Protein AF-A0A978UFL1-F1 (afdb_monomer_lite)

Sequence (210 aa):
MLTKTRYTTQAHHQFYRNCIISGTVDFIFGDATALIQNSLIVVRRPGDGQKNAVTAQGRSERRETTGIVIQNCRIVPEQKLVPERFKIQTSLGRPWKMYTRTVIMECTLGDFIQPAGWMEWNRNFALDTLCYREYANRGPGAATSRRVNWKGYKVITNRNEALQFTAGPFIQGNLGSTCATAFRYCVSFVSSCFLNLKWYYIPVLQLEQE

pLDDT: mean 80.5, std 26.76, range [22.98, 98.81]

Secondary structure (DSSP, 8-state):
------EEE-SSEEEEES-EEEESEEEEEESSEEEEES-EEEEPP-STT--EEEEEE---STT---EEEEES-EEEE-TTTGGGTTTS-EEEE--SSTT-EEEEES-EE-TTB-TT-S--SSTTTTTTT-EEEEES-BSTT---TTS---TTEEE---HHHHHTTSHHHHS-TTS--SS-----------S-------------------

Organism: NCBI:txid714518

InterPro domains:
  IPR000070 Pectinesterase, catalytic [PF01095] (9-174)
  IPR011050 Pectin lyase fold/virulence factor [SSF51126] (8-176)
  IPR012334 Pectin lyase fold [G3DSA:2.160.20.10] (3-185)
  IPR033131 Pectinesterase, Asp active site [PS00503] (21-30)

Structure (mmCIF, N/CA/C/O backbone):
data_AF-A0A978UFL1-F1
#
_entry.id   AF-A0A978UFL1-F1
#
loop_
_atom_site.group_PDB
_atom_site.id
_atom_site.type_symbol
_atom_site.label_atom_id
_atom_site.label_alt_id
_atom_site.label_comp_id
_atom_site.label_asym_id
_atom_site.label_entity_id
_atom_site.label_seq_id
_atom_site.pdbx_PDB_ins_code
_atom_site.Cartn_x
_atom_site.Cartn_y
_atom_site.Cartn_z
_atom_site.occupancy
_atom_site.B_iso_or_equiv
_atom_site.auth_seq_id
_atom_site.auth_comp_id
_atom_site.auth_asym_id
_atom_site.auth_atom_id
_atom_site.pdbx_PDB_model_num
ATOM 1 N N . MET A 1 1 ? 4.653 0.527 27.805 1.00 25.38 1 MET A N 1
ATOM 2 C CA . MET A 1 1 ? 5.597 1.271 26.944 1.00 25.38 1 MET A CA 1
ATOM 3 C C . MET A 1 1 ? 5.359 0.815 25.504 1.00 25.38 1 MET A C 1
ATOM 5 O O . MET A 1 1 ? 5.740 -0.293 25.162 1.00 25.38 1 MET A O 1
ATOM 9 N N . LEU A 1 2 ? 4.576 1.558 24.712 1.00 26.62 2 LEU A N 1
ATOM 10 C CA . LEU A 1 2 ? 4.198 1.159 23.345 1.00 26.62 2 LEU A CA 1
ATOM 11 C C . LEU A 1 2 ? 5.244 1.697 22.365 1.00 26.62 2 LEU A C 1
ATOM 13 O O . LEU A 1 2 ? 5.250 2.885 22.051 1.00 26.62 2 LEU A O 1
ATOM 17 N N . THR A 1 3 ? 6.139 0.834 21.896 1.00 24.06 3 THR A N 1
ATOM 18 C CA . THR A 1 3 ? 7.129 1.160 20.867 1.00 24.06 3 THR A CA 1
ATOM 19 C C . THR A 1 3 ? 6.419 1.513 19.557 1.00 24.06 3 THR A C 1
ATOM 21 O O . THR A 1 3 ? 5.696 0.713 18.963 1.00 24.06 3 THR A O 1
ATOM 24 N N . LYS A 1 4 ? 6.591 2.757 19.104 1.00 31.12 4 LYS A N 1
ATOM 25 C CA . LYS A 1 4 ? 6.171 3.231 17.781 1.00 31.12 4 LYS A CA 1
ATOM 26 C C . LYS A 1 4 ? 7.223 2.768 16.769 1.00 31.12 4 LYS A C 1
ATOM 28 O O . LYS A 1 4 ? 8.171 3.498 16.509 1.00 31.12 4 LYS A O 1
ATOM 33 N N . THR A 1 5 ? 7.088 1.566 16.215 1.00 38.44 5 THR A N 1
ATOM 34 C CA . THR A 1 5 ? 8.012 1.094 15.171 1.00 38.44 5 THR A CA 1
ATOM 35 C C . THR A 1 5 ? 7.663 1.775 13.845 1.00 38.44 5 THR A C 1
ATOM 37 O O . THR A 1 5 ? 6.707 1.394 13.174 1.00 38.44 5 THR A O 1
ATOM 40 N N . ARG A 1 6 ? 8.392 2.842 13.496 1.00 39.19 6 ARG A N 1
ATOM 41 C CA . ARG A 1 6 ? 8.365 3.439 12.152 1.00 39.19 6 ARG A CA 1
ATOM 42 C C . ARG A 1 6 ? 9.355 2.664 11.283 1.00 39.19 6 ARG A C 1
ATOM 44 O O . ARG A 1 6 ? 10.512 2.548 11.674 1.00 39.19 6 ARG A O 1
ATOM 51 N N . TYR A 1 7 ? 8.923 2.151 10.133 1.00 51.47 7 TYR A N 1
ATOM 52 C CA . TYR A 1 7 ? 9.826 1.526 9.168 1.00 51.47 7 TYR A CA 1
ATOM 53 C C . TYR A 1 7 ? 10.169 2.540 8.077 1.00 51.47 7 TYR A C 1
ATOM 55 O O . TYR A 1 7 ? 9.315 2.920 7.275 1.00 51.47 7 TYR A O 1
ATOM 63 N N . THR A 1 8 ? 11.420 3.004 8.088 1.00 50.03 8 THR A N 1
ATOM 64 C CA . THR A 1 8 ? 11.961 3.958 7.118 1.00 50.03 8 THR A CA 1
ATOM 65 C C . THR A 1 8 ? 12.645 3.220 5.976 1.00 50.03 8 THR A C 1
ATOM 67 O O . THR A 1 8 ? 13.715 2.637 6.126 1.00 50.03 8 THR A O 1
ATOM 70 N N . THR A 1 9 ? 12.051 3.293 4.792 1.00 56.81 9 THR A N 1
ATOM 71 C CA . THR A 1 9 ? 12.681 2.839 3.549 1.00 56.81 9 THR A CA 1
ATOM 72 C C . THR A 1 9 ? 13.417 4.030 2.919 1.00 56.81 9 THR A C 1
ATOM 74 O O . THR A 1 9 ? 12.943 4.649 1.976 1.00 56.81 9 THR A O 1
ATOM 77 N N . GLN A 1 10 ? 14.538 4.462 3.507 1.00 50.75 10 GLN A N 1
ATOM 78 C CA . GLN A 1 10 ? 15.169 5.742 3.131 1.00 50.75 10 GLN A CA 1
ATOM 79 C C . GLN A 1 10 ? 15.890 5.732 1.770 1.00 50.75 10 GLN A C 1
ATOM 81 O O . GLN A 1 10 ? 15.805 6.730 1.065 1.00 50.75 10 GLN A O 1
ATOM 86 N N . ALA A 1 11 ? 16.572 4.643 1.393 1.00 56.31 11 ALA A N 1
ATOM 87 C CA . ALA A 1 11 ? 17.249 4.485 0.098 1.00 56.31 11 ALA A CA 1
ATOM 88 C C . ALA A 1 11 ? 17.683 3.019 -0.135 1.00 56.31 11 ALA A C 1
ATOM 90 O O . ALA A 1 11 ? 17.670 2.210 0.799 1.00 56.31 11 ALA A O 1
ATOM 91 N N . HIS A 1 12 ? 18.126 2.708 -1.360 1.00 72.69 12 HIS A N 1
ATOM 92 C CA . HIS A 1 12 ? 18.680 1.413 -1.801 1.00 72.69 12 HIS A CA 1
ATOM 93 C C . HIS A 1 12 ? 17.673 0.251 -1.872 1.00 72.69 12 HIS A C 1
ATOM 95 O O . HIS A 1 12 ? 16.470 0.426 -1.695 1.00 72.69 12 HIS A O 1
ATOM 101 N N . HIS A 1 13 ? 18.153 -0.941 -2.230 1.00 83.19 13 HIS A N 1
ATOM 102 C CA . HIS A 1 13 ? 17.328 -2.143 -2.307 1.00 83.19 13 HIS A CA 1
ATOM 103 C C . HIS A 1 13 ? 17.187 -2.765 -0.920 1.00 83.19 13 HIS A C 1
ATOM 105 O O . HIS A 1 13 ? 18.179 -2.990 -0.230 1.00 83.19 13 HIS A O 1
ATOM 111 N N . GLN A 1 14 ? 15.956 -3.046 -0.511 1.00 85.75 14 GLN A N 1
ATOM 112 C CA . GLN A 1 14 ? 15.644 -3.566 0.815 1.00 85.75 14 GLN A CA 1
ATOM 113 C C . GLN A 1 14 ? 14.717 -4.771 0.685 1.00 85.75 14 GLN A C 1
ATOM 115 O O . GLN A 1 14 ? 13.735 -4.738 -0.058 1.00 85.75 14 GLN A O 1
ATOM 120 N N . PHE A 1 15 ? 15.018 -5.838 1.422 1.00 89.00 15 PHE A N 1
ATOM 121 C CA . PHE A 1 15 ? 14.208 -7.049 1.431 1.00 89.00 15 PHE A CA 1
ATOM 122 C C . PHE A 1 15 ? 13.871 -7.459 2.861 1.00 89.00 15 PHE A C 1
ATOM 124 O O . PHE A 1 15 ? 14.761 -7.722 3.666 1.00 89.00 15 PHE A O 1
ATOM 131 N N . TYR A 1 16 ? 12.578 -7.530 3.164 1.00 88.69 16 TYR A N 1
ATOM 132 C CA . TYR A 1 16 ? 12.053 -7.913 4.470 1.00 88.69 16 TYR A CA 1
ATOM 133 C C . TYR A 1 16 ? 11.272 -9.212 4.328 1.00 88.69 16 TYR A C 1
ATOM 135 O O . TYR A 1 16 ? 10.325 -9.272 3.543 1.00 88.69 16 TYR A O 1
ATOM 143 N N . ARG A 1 17 ? 11.631 -10.253 5.086 1.00 90.94 17 ARG A N 1
ATOM 144 C CA . ARG A 1 17 ? 10.951 -11.548 5.002 1.00 90.94 17 ARG A CA 1
ATOM 145 C C . ARG A 1 17 ? 10.669 -12.136 6.376 1.00 90.94 17 ARG A C 1
ATOM 147 O O . ARG A 1 17 ? 11.552 -12.171 7.223 1.00 90.94 17 ARG A O 1
ATOM 154 N N . ASN A 1 18 ? 9.461 -12.675 6.556 1.00 91.62 18 ASN A N 1
ATOM 155 C CA . ASN A 1 18 ? 9.006 -13.262 7.823 1.00 91.62 18 ASN A CA 1
ATOM 156 C C . ASN A 1 18 ? 9.074 -12.269 9.002 1.00 91.62 18 ASN A C 1
ATOM 158 O O . ASN A 1 18 ? 9.387 -12.651 10.129 1.00 91.62 18 ASN A O 1
ATOM 162 N N . CYS A 1 19 ? 8.791 -10.994 8.734 1.00 90.25 19 CYS A N 1
ATOM 163 C CA . CYS A 1 19 ? 8.798 -9.928 9.729 1.00 90.25 19 CYS A CA 1
ATOM 164 C C . CYS A 1 19 ? 7.393 -9.680 10.297 1.00 90.25 19 CYS A C 1
ATOM 166 O O . CYS A 1 19 ? 6.380 -10.019 9.677 1.00 90.25 19 CYS A O 1
ATOM 168 N N . ILE A 1 20 ? 7.333 -9.011 11.451 1.00 94.62 20 ILE A N 1
ATOM 169 C CA . ILE A 1 20 ? 6.109 -8.391 11.969 1.00 94.62 20 ILE A CA 1
ATOM 170 C C . ILE A 1 20 ? 6.292 -6.874 11.934 1.00 94.62 20 ILE A C 1
ATOM 172 O O . ILE A 1 20 ? 7.179 -6.322 12.582 1.00 94.62 20 ILE A O 1
ATOM 176 N N . ILE A 1 21 ? 5.446 -6.195 11.169 1.00 92.12 21 ILE A N 1
ATOM 177 C CA . ILE A 1 21 ? 5.495 -4.750 10.950 1.00 92.12 21 ILE A CA 1
ATOM 178 C C . ILE A 1 21 ? 4.207 -4.162 11.511 1.00 92.12 21 ILE A C 1
ATOM 180 O O . ILE A 1 21 ? 3.128 -4.537 11.067 1.00 92.12 21 ILE A O 1
ATOM 184 N N . SER A 1 22 ? 4.296 -3.247 12.477 1.00 93.62 22 SER A N 1
ATOM 185 C CA . SER A 1 22 ? 3.110 -2.683 13.127 1.00 93.62 22 SER A CA 1
ATOM 186 C C . SER A 1 22 ? 3.128 -1.164 13.198 1.00 93.62 22 SER A C 1
ATOM 188 O O . SER A 1 22 ? 4.112 -0.584 13.655 1.00 93.62 22 SER A O 1
ATOM 190 N N . GLY A 1 23 ? 2.012 -0.515 12.874 1.00 92.50 23 GLY A N 1
ATOM 191 C CA . GLY A 1 23 ? 1.905 0.942 12.926 1.00 92.50 23 GLY A CA 1
ATOM 192 C C . GLY A 1 23 ? 0.500 1.458 12.642 1.00 92.50 23 GLY A C 1
ATOM 193 O O . GLY A 1 23 ? -0.449 0.683 12.632 1.00 92.50 23 GLY A O 1
ATOM 194 N N . THR A 1 24 ? 0.363 2.774 12.492 1.00 92.69 24 THR A N 1
ATOM 195 C CA . THR A 1 24 ? -0.932 3.459 12.338 1.00 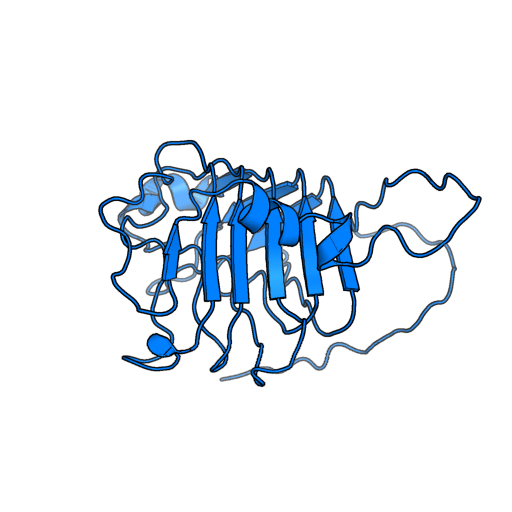92.69 24 THR A CA 1
ATOM 196 C C . THR A 1 24 ? -0.973 4.258 11.035 1.00 92.69 24 THR A C 1
ATOM 198 O O . THR A 1 24 ? -1.471 3.783 10.015 1.00 92.69 24 THR A O 1
ATOM 201 N N . VAL A 1 25 ? -0.378 5.450 11.056 1.00 92.88 25 VAL A N 1
ATOM 202 C CA . VAL A 1 25 ? -0.295 6.387 9.934 1.00 92.88 25 VAL A CA 1
ATOM 203 C C . VAL A 1 25 ? 1.074 6.253 9.280 1.00 92.88 25 VAL A C 1
ATOM 205 O O . VAL A 1 25 ? 2.084 6.372 9.974 1.00 92.88 25 VAL A O 1
ATOM 208 N N . ASP A 1 26 ? 1.096 6.006 7.969 1.00 92.44 26 ASP A N 1
ATOM 209 C CA . ASP A 1 26 ? 2.287 6.010 7.108 1.00 92.44 26 ASP A CA 1
ATOM 210 C C . ASP A 1 26 ? 3.466 5.210 7.671 1.00 92.44 26 ASP A C 1
ATOM 212 O O . ASP A 1 26 ? 4.614 5.645 7.648 1.00 92.44 26 ASP A O 1
ATOM 216 N N . PHE A 1 27 ? 3.199 4.041 8.246 1.00 90.56 27 PHE A N 1
ATOM 217 C CA . PHE A 1 27 ? 4.227 3.333 9.009 1.00 90.56 27 PHE A CA 1
ATOM 218 C C . PHE A 1 27 ? 5.204 2.530 8.139 1.00 90.56 27 PHE A C 1
ATOM 220 O O . PHE A 1 27 ? 6.259 2.139 8.641 1.00 90.56 27 PHE A O 1
ATOM 227 N N . ILE A 1 28 ? 4.877 2.320 6.859 1.00 93.19 28 ILE A N 1
ATOM 228 C CA . ILE A 1 28 ? 5.780 1.829 5.812 1.00 93.19 28 ILE A CA 1
ATOM 229 C C . ILE A 1 28 ? 5.946 2.956 4.784 1.00 93.19 28 ILE A C 1
ATOM 231 O O . ILE A 1 28 ? 5.116 3.134 3.891 1.00 93.19 28 ILE A O 1
ATOM 235 N N . PHE A 1 29 ? 6.993 3.763 4.920 1.00 92.56 29 PHE A N 1
ATOM 236 C CA . PHE A 1 29 ? 7.168 4.965 4.102 1.00 92.56 29 PHE A CA 1
ATOM 237 C C . PHE A 1 29 ? 8.61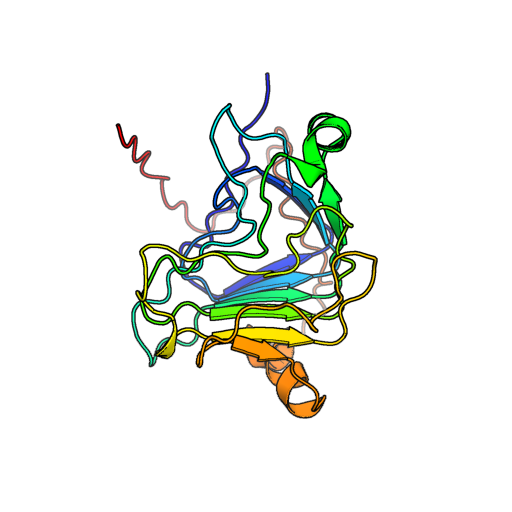5 5.146 3.653 1.00 92.56 29 PHE A C 1
ATOM 239 O O . PHE A 1 29 ? 9.533 4.525 4.197 1.00 92.56 29 PHE A O 1
ATOM 246 N N . GLY A 1 30 ? 8.814 5.998 2.650 1.00 88.25 30 GLY A N 1
ATOM 247 C CA . GLY A 1 30 ? 10.132 6.294 2.092 1.00 88.25 30 GLY A CA 1
ATOM 248 C C . GLY A 1 30 ? 10.222 6.065 0.588 1.00 88.25 30 GLY A C 1
ATOM 249 O O . GLY A 1 30 ? 9.212 5.844 -0.084 1.00 88.25 30 GLY A O 1
ATOM 250 N N . ASP A 1 31 ? 11.439 6.156 0.067 1.00 91.12 31 ASP A N 1
ATOM 251 C CA . ASP A 1 31 ? 11.752 6.091 -1.359 1.00 91.12 31 ASP A CA 1
ATOM 252 C C . ASP A 1 31 ? 12.808 5.022 -1.691 1.00 91.12 31 ASP A C 1
ATOM 254 O O . ASP A 1 31 ? 13.566 5.131 -2.645 1.00 91.12 31 ASP A O 1
ATOM 258 N N . ALA A 1 32 ? 12.883 3.949 -0.902 1.00 88.44 32 ALA A N 1
ATOM 259 C CA . ALA A 1 32 ? 13.706 2.797 -1.264 1.00 88.44 32 ALA A CA 1
ATOM 260 C C . ALA A 1 32 ? 13.023 1.923 -2.331 1.00 88.44 32 ALA A C 1
ATOM 262 O O . ALA A 1 32 ? 11.821 2.033 -2.597 1.00 88.44 32 ALA A O 1
ATOM 263 N N . THR A 1 33 ? 13.784 0.981 -2.887 1.00 91.38 33 THR A N 1
ATOM 264 C CA . THR A 1 33 ? 13.234 -0.183 -3.594 1.00 91.38 33 THR A CA 1
ATOM 265 C C . THR A 1 33 ? 13.038 -1.296 -2.567 1.00 91.38 33 THR A C 1
ATOM 267 O O . THR A 1 33 ? 13.953 -2.074 -2.300 1.00 91.38 33 THR A O 1
ATOM 270 N N . ALA A 1 34 ? 11.867 -1.343 -1.935 1.00 92.50 34 ALA A N 1
ATOM 271 C CA . ALA A 1 34 ? 11.593 -2.237 -0.814 1.00 92.50 34 ALA A CA 1
ATOM 272 C C . ALA A 1 34 ? 10.615 -3.354 -1.196 1.00 92.50 34 ALA A C 1
ATOM 274 O O . ALA A 1 34 ? 9.521 -3.087 -1.692 1.00 92.50 34 ALA A O 1
ATOM 275 N N . LEU A 1 35 ? 10.980 -4.604 -0.905 1.00 94.50 35 LEU A N 1
ATOM 276 C CA . LEU A 1 35 ? 10.101 -5.768 -1.017 1.00 94.50 35 LEU A CA 1
ATOM 277 C C . LEU A 1 35 ? 9.878 -6.392 0.365 1.00 94.50 35 LEU A C 1
ATOM 279 O O . LEU A 1 35 ? 10.821 -6.823 1.026 1.00 94.50 35 LEU A O 1
ATOM 283 N N . ILE A 1 36 ? 8.619 -6.470 0.784 1.00 96.00 36 ILE A N 1
ATOM 284 C CA . ILE A 1 36 ? 8.182 -7.113 2.023 1.00 96.00 36 ILE A CA 1
ATOM 285 C C . ILE A 1 36 ? 7.455 -8.398 1.639 1.00 96.00 36 ILE A C 1
ATOM 287 O O . ILE A 1 36 ? 6.438 -8.350 0.951 1.00 96.00 36 ILE A O 1
ATOM 291 N N . GLN A 1 37 ? 7.969 -9.545 2.074 1.00 95.38 37 GLN A N 1
ATOM 292 C CA . GLN A 1 37 ? 7.468 -10.858 1.680 1.00 95.38 37 GLN A CA 1
ATOM 293 C C . GLN A 1 37 ? 7.141 -11.737 2.892 1.00 95.38 37 GLN A C 1
ATOM 295 O O . GLN A 1 37 ? 7.842 -11.697 3.903 1.00 95.38 37 GLN A O 1
ATOM 300 N N . ASN A 1 38 ? 6.091 -12.561 2.807 1.00 95.25 38 ASN A N 1
ATOM 301 C CA . ASN A 1 38 ? 5.729 -13.547 3.842 1.00 95.25 38 ASN A CA 1
ATOM 302 C C . ASN A 1 38 ? 5.662 -12.958 5.265 1.00 95.25 38 ASN A C 1
ATOM 304 O O . ASN A 1 38 ? 6.057 -13.598 6.235 1.00 95.25 38 ASN A O 1
ATOM 308 N N . SER A 1 39 ? 5.217 -11.712 5.395 1.00 94.12 39 SER A N 1
ATOM 309 C CA . SER A 1 39 ? 5.268 -10.966 6.653 1.00 94.12 39 SER A CA 1
ATOM 310 C C . SER A 1 39 ? 3.865 -10.663 7.182 1.00 94.12 39 SER A C 1
ATOM 312 O O . SER A 1 39 ? 2.872 -10.685 6.445 1.00 94.12 39 SER A O 1
ATOM 314 N N . LEU A 1 40 ? 3.779 -10.387 8.481 1.00 96.88 40 LEU A N 1
ATOM 315 C CA . LEU A 1 40 ? 2.558 -9.938 9.139 1.00 96.88 40 LEU A CA 1
ATOM 316 C C . LEU A 1 40 ? 2.592 -8.415 9.286 1.00 96.88 40 LEU A C 1
ATOM 318 O O . LEU A 1 40 ? 3.491 -7.865 9.917 1.00 96.88 40 LEU A O 1
ATOM 322 N N . ILE A 1 41 ? 1.594 -7.741 8.729 1.00 97.56 41 ILE A N 1
ATOM 323 C CA . ILE A 1 41 ? 1.414 -6.295 8.824 1.00 97.56 41 ILE A CA 1
ATOM 324 C C . ILE A 1 41 ? 0.229 -6.030 9.753 1.00 97.56 41 ILE A C 1
ATOM 326 O O . ILE A 1 41 ? -0.908 -6.378 9.437 1.00 97.56 41 ILE A O 1
ATOM 330 N N . VAL A 1 42 ? 0.500 -5.430 10.909 1.00 97.44 42 VAL A N 1
ATOM 331 C CA . VAL A 1 42 ? -0.476 -5.177 11.972 1.00 97.44 42 VAL A CA 1
ATOM 332 C C . VAL A 1 42 ? -0.821 -3.691 12.016 1.00 97.44 42 VAL A C 1
ATOM 334 O O . VAL A 1 42 ? -0.008 -2.855 12.411 1.00 97.44 42 VAL A O 1
ATOM 337 N N . VAL A 1 43 ? -2.049 -3.351 11.643 1.00 97.38 43 VAL A N 1
ATOM 338 C CA . VAL A 1 43 ? -2.548 -1.976 11.711 1.00 97.38 43 VAL A CA 1
ATOM 339 C C . VAL A 1 43 ? -3.116 -1.711 13.101 1.00 97.38 43 VAL A C 1
ATOM 341 O O . VAL A 1 43 ? -4.080 -2.343 13.527 1.00 97.38 43 VAL A O 1
ATOM 344 N N . ARG A 1 44 ? -2.506 -0.775 13.820 1.00 96.38 44 ARG A N 1
ATOM 345 C CA . ARG A 1 44 ? -2.867 -0.411 15.192 1.00 96.38 44 ARG A CA 1
ATOM 346 C C . ARG A 1 44 ? -3.979 0.637 15.221 1.00 96.38 44 ARG A C 1
ATOM 348 O O . ARG A 1 44 ? -4.274 1.288 14.215 1.00 96.38 44 ARG A O 1
ATOM 355 N N . ARG A 1 45 ? -4.594 0.816 16.393 1.00 94.56 45 ARG A N 1
ATOM 356 C CA . ARG A 1 45 ? -5.536 1.923 16.625 1.00 94.56 45 ARG A CA 1
ATOM 357 C C . ARG A 1 45 ? -4.761 3.256 16.584 1.00 94.56 45 ARG A C 1
ATOM 359 O O . ARG A 1 45 ? -3.808 3.395 17.356 1.00 94.56 45 ARG A O 1
ATOM 366 N N . PRO A 1 46 ? -5.109 4.207 15.699 1.00 93.31 46 PRO A N 1
ATOM 367 C CA . PRO A 1 46 ? -4.481 5.522 15.668 1.00 93.31 46 PRO A CA 1
ATOM 368 C C . PRO A 1 46 ? -4.981 6.403 16.824 1.00 93.31 46 PRO A C 1
ATOM 370 O O . PRO A 1 46 ? -5.791 5.968 17.648 1.00 93.31 46 PRO A O 1
ATOM 373 N N . GLY A 1 47 ? -4.469 7.634 16.908 1.00 91.31 47 GLY A N 1
ATOM 374 C CA . GLY A 1 47 ? -5.044 8.647 17.792 1.00 91.31 47 GLY A CA 1
ATOM 375 C C . GLY A 1 47 ? -6.456 9.036 17.347 1.00 91.31 47 GLY A C 1
ATOM 376 O O . GLY A 1 47 ? -6.861 8.764 16.213 1.00 91.31 47 GLY A O 1
ATOM 377 N N . ASP A 1 48 ? -7.213 9.673 18.233 1.00 91.31 48 ASP A N 1
ATOM 378 C CA . ASP A 1 48 ? -8.585 10.072 17.922 1.00 91.31 48 ASP A CA 1
ATOM 379 C C . ASP A 1 48 ? -8.611 11.086 16.759 1.00 91.31 48 ASP A C 1
ATOM 381 O O . ASP A 1 48 ? -7.724 11.928 16.619 1.00 91.31 48 ASP A O 1
ATOM 385 N N . GLY A 1 49 ? -9.593 10.952 15.863 1.00 89.81 49 GLY A N 1
ATOM 386 C CA . GLY A 1 49 ? -9.716 11.774 14.649 1.00 89.81 49 GLY A CA 1
ATOM 387 C C . GLY A 1 49 ? -8.745 11.426 13.508 1.00 89.81 49 GLY A C 1
ATOM 388 O O . GLY A 1 49 ? -8.876 11.967 12.410 1.00 89.81 49 GLY A O 1
ATOM 389 N N . GLN A 1 50 ? -7.797 10.509 13.718 1.00 92.69 50 GLN A N 1
ATOM 390 C CA . GLN A 1 50 ? -6.836 10.101 12.692 1.00 92.69 50 GLN A CA 1
ATOM 391 C C . GLN A 1 50 ? -7.345 8.940 11.825 1.00 92.69 50 GLN A C 1
ATOM 393 O O . GLN A 1 50 ? -8.247 8.183 12.187 1.00 92.69 50 GLN A O 1
ATOM 398 N N . LYS A 1 51 ? -6.711 8.778 10.661 1.00 94.00 51 LYS A N 1
ATOM 399 C CA . LYS A 1 51 ? -6.948 7.684 9.710 1.00 94.00 51 LYS A CA 1
ATOM 400 C C . LYS A 1 51 ? -5.669 6.879 9.534 1.00 94.00 51 LYS A C 1
ATOM 402 O O . LYS A 1 51 ? -4.581 7.443 9.602 1.00 94.00 51 LYS A O 1
ATOM 407 N N . ASN A 1 52 ? -5.795 5.587 9.261 1.00 95.69 52 ASN A N 1
ATOM 408 C CA . ASN A 1 52 ? -4.649 4.725 8.999 1.00 95.69 52 ASN A CA 1
ATOM 409 C C . ASN A 1 52 ? -4.330 4.663 7.503 1.00 95.69 52 ASN A C 1
ATOM 411 O O . ASN A 1 52 ? -5.223 4.546 6.658 1.00 95.69 52 ASN A O 1
ATOM 415 N N . ALA A 1 53 ? -3.039 4.632 7.201 1.00 96.06 53 ALA A N 1
ATOM 416 C CA . ALA A 1 53 ? -2.512 4.343 5.877 1.00 96.06 53 ALA A CA 1
ATOM 417 C C . ALA A 1 53 ? -1.322 3.400 6.047 1.00 96.06 53 ALA A C 1
ATOM 419 O O . ALA A 1 53 ? -0.395 3.707 6.799 1.00 96.06 53 ALA A O 1
ATOM 420 N N . VAL A 1 54 ? -1.363 2.239 5.388 1.00 97.12 54 VAL A N 1
ATOM 421 C CA . VAL A 1 54 ? -0.286 1.247 5.521 1.00 97.12 54 VAL A CA 1
ATOM 422 C C . VAL A 1 54 ? 1.001 1.770 4.892 1.00 97.12 54 VAL A C 1
ATOM 424 O O . VAL A 1 54 ? 2.049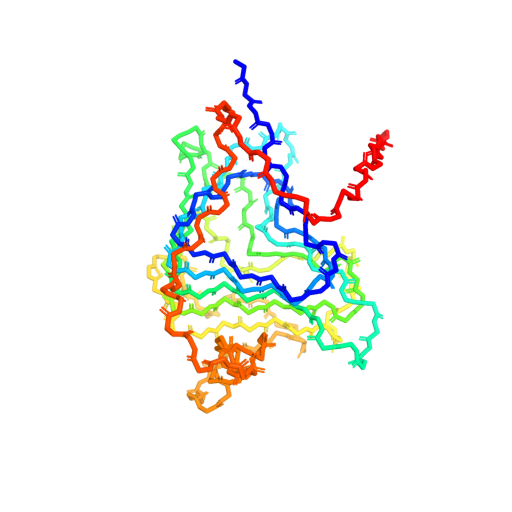 1.729 5.537 1.00 97.12 54 VAL A O 1
ATOM 427 N N . THR A 1 55 ? 0.919 2.308 3.671 1.00 97.38 55 THR A N 1
ATOM 428 C CA . THR A 1 55 ? 2.088 2.811 2.945 1.00 97.38 55 THR A CA 1
ATOM 429 C C . THR A 1 55 ? 2.015 4.294 2.592 1.00 97.38 55 THR A C 1
ATOM 431 O O . THR A 1 55 ? 0.968 4.777 2.160 1.00 97.38 55 THR A O 1
ATOM 434 N N . ALA A 1 56 ? 3.157 4.977 2.626 1.00 95.38 56 ALA A N 1
ATOM 435 C CA . ALA A 1 56 ? 3.333 6.311 2.050 1.00 95.38 56 ALA A CA 1
ATOM 436 C C . 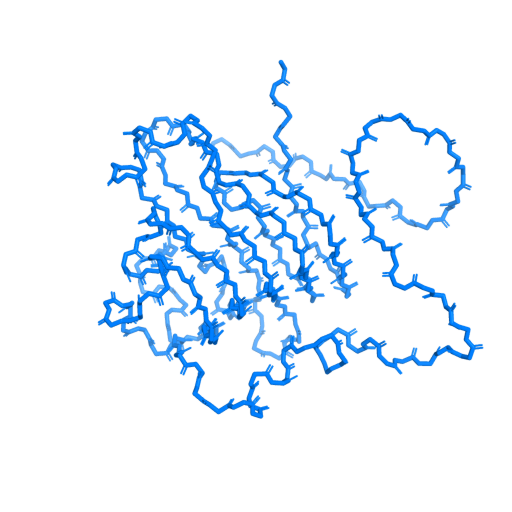ALA A 1 56 ? 4.645 6.376 1.256 1.00 95.38 56 ALA A C 1
ATOM 438 O O . ALA A 1 56 ? 5.700 6.747 1.772 1.00 95.38 56 ALA A O 1
ATOM 439 N N . GLN A 1 57 ? 4.598 5.947 -0.007 1.00 95.00 57 GLN A N 1
ATOM 440 C CA . GLN A 1 57 ? 5.800 5.853 -0.835 1.00 95.00 57 GLN A CA 1
ATOM 441 C C . GLN A 1 57 ? 6.158 7.218 -1.451 1.00 95.00 57 GLN A C 1
ATOM 443 O O . GLN A 1 57 ? 5.283 7.949 -1.926 1.00 95.00 57 GLN A O 1
ATOM 448 N N . GLY A 1 58 ? 7.447 7.553 -1.408 1.00 92.75 58 GLY A N 1
ATOM 449 C CA . GLY A 1 58 ? 8.007 8.879 -1.656 1.00 92.75 58 GLY A CA 1
ATOM 450 C C . GLY A 1 58 ? 8.718 9.076 -2.996 1.00 92.75 58 GLY A C 1
ATOM 451 O O . GLY A 1 58 ? 9.538 9.984 -3.087 1.00 92.75 58 GLY A O 1
ATOM 452 N N . ARG A 1 59 ? 8.411 8.286 -4.032 1.00 93.38 59 ARG A N 1
ATOM 453 C CA . ARG A 1 59 ? 9.037 8.440 -5.354 1.00 93.38 59 ARG A CA 1
ATOM 454 C C . ARG A 1 59 ? 8.684 9.787 -5.966 1.00 93.38 59 ARG A C 1
ATOM 456 O O . ARG A 1 59 ? 7.506 10.068 -6.232 1.00 93.38 59 ARG A O 1
ATOM 463 N N . SER A 1 60 ? 9.702 10.613 -6.173 1.00 91.50 60 SER A N 1
ATOM 464 C CA . SER A 1 60 ? 9.539 12.004 -6.605 1.00 91.50 60 SER A CA 1
ATOM 465 C C . SER A 1 60 ? 9.798 12.184 -8.093 1.00 91.50 60 SER A C 1
ATOM 467 O O . SER A 1 60 ? 9.227 13.103 -8.674 1.00 91.50 60 SER A O 1
ATOM 469 N N . GLU A 1 61 ? 10.544 11.274 -8.724 1.00 91.94 61 GLU A N 1
ATOM 470 C CA . GLU A 1 61 ? 10.867 11.335 -10.148 1.00 91.94 61 GLU A CA 1
ATOM 471 C C . GLU A 1 61 ? 10.341 10.121 -10.918 1.00 91.94 61 GLU A C 1
ATOM 473 O O . GLU A 1 61 ? 10.402 8.969 -10.487 1.00 91.94 61 GLU A O 1
ATOM 478 N N . ARG A 1 62 ? 9.857 10.349 -12.144 1.00 91.06 62 ARG A N 1
ATOM 479 C CA . ARG A 1 62 ? 9.287 9.272 -12.978 1.00 91.06 62 ARG A CA 1
ATOM 480 C C . ARG A 1 62 ? 10.305 8.180 -13.319 1.00 91.06 62 ARG A C 1
ATOM 482 O O . ARG A 1 62 ? 9.919 7.022 -13.498 1.00 91.06 62 ARG A O 1
ATOM 489 N N . ARG A 1 63 ? 11.575 8.574 -13.466 1.00 89.88 63 ARG A N 1
ATOM 490 C CA . ARG A 1 63 ? 12.689 7.715 -13.900 1.00 89.88 63 ARG A CA 1
ATOM 491 C C . ARG A 1 63 ? 13.253 6.853 -12.767 1.00 89.88 63 ARG A C 1
ATOM 493 O O . ARG A 1 63 ? 13.963 5.896 -13.056 1.00 89.88 63 ARG A O 1
ATOM 500 N N . GLU A 1 64 ? 12.920 7.155 -11.513 1.00 88.88 64 GLU A N 1
ATOM 501 C CA . GLU A 1 64 ? 13.354 6.366 -10.361 1.00 88.88 64 GLU A CA 1
ATOM 502 C C . GLU A 1 64 ? 12.761 4.951 -10.407 1.00 88.88 64 GLU A C 1
ATOM 504 O O . GLU A 1 64 ? 11.567 4.734 -10.663 1.00 88.88 64 GLU A O 1
ATOM 509 N N . THR A 1 65 ? 13.611 3.967 -10.124 1.00 89.38 65 THR A N 1
ATOM 510 C CA . THR A 1 65 ? 13.248 2.548 -10.039 1.00 89.38 65 THR A CA 1
ATOM 511 C C . THR A 1 65 ? 12.818 2.133 -8.629 1.00 89.38 65 THR A C 1
ATOM 513 O O . THR A 1 65 ? 12.594 0.948 -8.387 1.00 89.38 65 THR A O 1
ATOM 516 N N . THR A 1 66 ? 12.581 3.093 -7.737 1.00 91.94 66 THR A N 1
ATOM 517 C CA . THR A 1 66 ? 12.163 2.904 -6.341 1.00 91.94 66 THR A CA 1
ATOM 518 C C . THR A 1 66 ? 10.672 2.592 -6.206 1.00 91.94 66 THR A C 1
ATOM 520 O O . THR A 1 66 ? 9.871 2.778 -7.131 1.00 91.94 66 THR A O 1
ATOM 523 N N . GLY A 1 67 ? 10.265 2.041 -5.069 1.00 95.06 67 GLY A N 1
ATOM 524 C CA . GLY A 1 67 ? 8.883 1.647 -4.828 1.00 95.06 67 GLY A CA 1
ATOM 525 C C . GLY A 1 67 ? 8.766 0.613 -3.721 1.00 95.06 67 GLY A C 1
ATOM 526 O O . GLY A 1 67 ? 9.746 -0.015 -3.328 1.00 95.06 67 GLY A O 1
ATOM 527 N N . ILE A 1 68 ? 7.541 0.412 -3.248 1.00 96.62 68 ILE A N 1
ATOM 528 C CA . ILE A 1 68 ? 7.243 -0.540 -2.176 1.00 96.62 68 ILE A CA 1
ATOM 529 C C . ILE A 1 68 ? 6.390 -1.672 -2.741 1.00 96.62 68 ILE A C 1
ATOM 531 O O . ILE A 1 68 ? 5.313 -1.435 -3.288 1.00 96.62 68 ILE A O 1
ATOM 535 N N . VAL A 1 69 ? 6.854 -2.907 -2.592 1.00 97.94 69 VAL A N 1
ATOM 536 C CA . VAL A 1 69 ? 6.102 -4.111 -2.945 1.00 97.94 69 VAL A CA 1
ATOM 537 C C . VAL A 1 69 ? 5.827 -4.905 -1.677 1.00 97.94 69 VAL A C 1
ATOM 539 O O . VAL A 1 69 ? 6.739 -5.232 -0.922 1.00 97.94 69 VAL A O 1
ATOM 542 N N . ILE A 1 70 ? 4.561 -5.238 -1.450 1.00 98.25 70 ILE A N 1
ATOM 543 C CA . ILE A 1 70 ? 4.116 -6.114 -0.369 1.00 98.25 70 ILE A CA 1
ATOM 544 C C . ILE A 1 70 ? 3.570 -7.380 -1.025 1.00 98.25 70 ILE A C 1
ATOM 546 O O . ILE A 1 70 ? 2.547 -7.341 -1.709 1.00 98.25 70 ILE A O 1
ATOM 550 N N . GLN A 1 71 ? 4.276 -8.494 -0.840 1.00 98.31 71 GLN A N 1
ATOM 551 C CA . GLN A 1 71 ? 3.976 -9.776 -1.467 1.00 98.31 71 GLN A CA 1
ATOM 552 C C . GLN A 1 71 ? 3.651 -10.850 -0.430 1.00 98.31 71 GLN A C 1
ATOM 554 O O . GLN A 1 71 ? 4.403 -11.055 0.521 1.00 98.31 71 GLN A O 1
ATOM 559 N N . ASN A 1 72 ? 2.573 -11.605 -0.651 1.00 98.25 72 ASN A N 1
ATOM 560 C CA . ASN A 1 72 ? 2.207 -12.768 0.166 1.00 98.25 72 ASN A CA 1
ATOM 561 C C . ASN A 1 72 ? 2.220 -12.471 1.681 1.00 98.25 72 ASN A C 1
ATOM 563 O O . ASN A 1 72 ? 2.683 -13.265 2.500 1.00 98.25 72 ASN A O 1
ATOM 567 N N . CYS A 1 73 ? 1.771 -11.273 2.050 1.00 98.50 73 CYS A N 1
ATOM 568 C CA . CYS A 1 73 ? 1.692 -10.815 3.431 1.00 98.50 73 CYS A CA 1
ATOM 569 C C . CYS A 1 73 ? 0.257 -10.904 3.952 1.00 98.50 73 CYS A C 1
ATOM 571 O O . CYS A 1 73 ? -0.708 -11.029 3.196 1.00 98.50 73 CYS A O 1
ATOM 573 N N . ARG A 1 74 ? 0.103 -10.801 5.271 1.00 98.62 74 ARG A N 1
ATOM 574 C CA . ARG A 1 74 ? -1.205 -10.691 5.927 1.00 98.62 74 ARG A CA 1
ATOM 575 C C . ARG A 1 74 ? -1.347 -9.300 6.521 1.00 98.62 74 ARG A C 1
ATOM 577 O O . ARG A 1 74 ? -0.532 -8.935 7.360 1.00 98.62 74 ARG A O 1
ATOM 584 N N . ILE A 1 75 ? -2.372 -8.552 6.118 1.00 98.38 75 ILE A N 1
ATOM 585 C CA . ILE A 1 75 ? -2.684 -7.231 6.675 1.00 98.38 75 ILE A CA 1
ATOM 586 C C . ILE A 1 75 ? -3.878 -7.375 7.618 1.00 98.38 75 ILE A C 1
ATOM 588 O O . ILE A 1 75 ? -4.993 -7.670 7.180 1.00 98.38 75 ILE A O 1
ATOM 592 N N . VAL A 1 76 ? -3.633 -7.209 8.916 1.00 98.06 76 VAL A N 1
ATOM 593 C CA . VAL A 1 76 ? -4.599 -7.484 9.991 1.00 98.06 76 VAL A CA 1
ATOM 594 C C . VAL A 1 76 ? -4.732 -6.288 10.936 1.00 98.06 76 VAL A C 1
ATOM 596 O O . VAL A 1 76 ? -3.769 -5.535 11.093 1.00 98.06 76 VAL A O 1
ATOM 599 N N . PRO A 1 77 ? -5.891 -6.094 11.585 1.00 97.56 77 PRO A N 1
ATOM 600 C CA . PRO A 1 77 ? -6.025 -5.083 12.621 1.00 97.56 77 PRO A CA 1
ATOM 601 C C . PRO A 1 77 ? -5.444 -5.600 13.947 1.00 97.56 77 PRO A C 1
ATOM 603 O O . PRO A 1 77 ? -5.527 -6.787 14.260 1.00 97.56 77 PRO A O 1
ATOM 606 N N . GLU A 1 78 ? -4.882 -4.707 14.756 1.00 96.50 78 GLU A N 1
ATOM 607 C CA . GLU A 1 78 ? -4.594 -4.975 16.166 1.00 96.50 78 GLU A CA 1
ATOM 608 C C . GLU A 1 78 ? -5.907 -5.150 16.942 1.00 96.50 78 GLU A C 1
ATOM 610 O O . GLU A 1 78 ? -6.921 -4.537 16.608 1.00 96.50 78 GLU A O 1
ATOM 615 N N . GLN A 1 79 ? -5.880 -5.913 18.037 1.00 96.06 79 GLN A N 1
ATOM 616 C CA . GLN A 1 79 ? -7.047 -6.151 18.891 1.00 96.06 79 GLN A CA 1
ATOM 617 C C . GLN A 1 79 ? -7.774 -4.862 19.311 1.00 96.06 79 GLN A C 1
ATOM 619 O O . GLN A 1 79 ? -9.000 -4.833 19.350 1.00 96.06 79 GLN A O 1
ATOM 624 N N . LYS A 1 80 ? -7.033 -3.779 19.578 1.00 94.94 80 LYS A N 1
ATOM 625 C CA . LYS A 1 80 ? -7.603 -2.474 19.954 1.00 94.94 80 LYS A CA 1
ATOM 626 C C . LYS A 1 80 ? -8.316 -1.760 18.806 1.00 94.94 80 LYS A C 1
ATOM 628 O O . LYS A 1 80 ? -9.178 -0.931 19.064 1.00 94.94 80 LYS A O 1
ATOM 633 N N . LEU A 1 81 ? -7.962 -2.056 17.555 1.00 94.94 81 LEU A N 1
ATOM 634 C CA . LEU A 1 81 ? -8.628 -1.497 16.379 1.00 94.94 81 LEU A CA 1
ATOM 635 C C . LEU A 1 81 ? -9.920 -2.259 16.059 1.00 94.94 81 LEU A C 1
ATOM 637 O O . LEU A 1 81 ? -10.851 -1.655 15.542 1.00 94.94 81 LEU A O 1
ATOM 641 N N . VAL A 1 82 ? -10.013 -3.555 16.388 1.00 96.12 82 VAL A N 1
ATOM 642 C CA . VAL A 1 82 ? -11.154 -4.421 16.024 1.00 96.12 82 VAL A CA 1
ATOM 643 C C . VAL A 1 82 ? -12.532 -3.813 16.351 1.00 96.12 82 VAL A C 1
ATOM 645 O O . VAL A 1 82 ? -13.380 -3.835 15.453 1.00 96.12 82 VAL A O 1
ATOM 648 N N . PRO A 1 83 ? -12.793 -3.240 17.546 1.00 96.56 83 PRO A N 1
ATOM 649 C CA . PRO A 1 83 ? -14.101 -2.659 17.878 1.00 96.56 83 PRO A CA 1
ATOM 650 C C . PRO A 1 83 ? -14.456 -1.415 17.050 1.00 96.56 83 PRO A C 1
ATOM 652 O O . PRO A 1 83 ? -15.628 -1.115 16.834 1.00 96.56 83 PRO A O 1
ATOM 655 N N . GLU A 1 84 ? -13.447 -0.694 16.565 1.00 95.25 84 GLU A N 1
ATOM 656 C CA . GLU A 1 84 ? -13.588 0.578 15.849 1.00 95.25 84 GLU A CA 1
ATOM 657 C C . GLU A 1 84 ? -13.235 0.454 14.360 1.00 95.25 84 GLU A C 1
ATOM 659 O O . GLU A 1 84 ? -13.240 1.445 13.634 1.00 95.25 84 GLU A O 1
ATOM 664 N N . ARG A 1 85 ? -12.963 -0.762 13.873 1.00 93.69 85 ARG A N 1
ATOM 665 C CA . ARG A 1 85 ? -12.348 -1.019 12.560 1.00 93.69 85 ARG A CA 1
ATOM 666 C C . ARG A 1 85 ? -13.168 -0.550 11.356 1.00 93.69 85 ARG A C 1
ATOM 668 O O . ARG A 1 85 ? -12.614 -0.342 10.286 1.00 93.69 85 ARG A O 1
ATOM 675 N N . PHE A 1 86 ? -14.476 -0.373 11.539 1.00 95.31 86 PHE A N 1
ATOM 676 C CA . PHE A 1 86 ? -15.375 0.192 10.527 1.00 95.31 86 PHE A CA 1
ATOM 677 C C . PHE A 1 86 ? -15.610 1.699 10.695 1.00 95.31 86 PHE A C 1
ATOM 679 O O . PHE A 1 86 ? -16.062 2.351 9.760 1.00 95.31 86 PHE A O 1
ATOM 686 N N . LYS A 1 87 ? -15.297 2.256 11.871 1.00 95.00 87 LYS A N 1
ATOM 687 C CA . LYS A 1 87 ? -15.386 3.695 12.165 1.00 95.00 87 LYS A CA 1
ATOM 688 C C . LYS A 1 87 ? -14.102 4.416 11.750 1.00 95.00 87 LYS A C 1
ATOM 690 O O . LYS A 1 87 ? -14.152 5.493 11.164 1.00 95.00 87 LYS A O 1
ATOM 695 N N . ILE A 1 88 ? -12.952 3.802 12.025 1.00 95.56 88 ILE A N 1
ATOM 696 C CA . ILE A 1 88 ? -11.632 4.330 11.687 1.00 95.56 88 ILE A CA 1
ATOM 697 C C . ILE A 1 88 ? -11.265 3.881 10.276 1.00 95.56 88 ILE A C 1
ATOM 699 O O . ILE A 1 88 ? -11.061 2.698 10.004 1.00 95.56 88 ILE A O 1
ATOM 703 N N . GLN A 1 89 ? -11.151 4.845 9.368 1.00 96.19 89 GLN A N 1
ATOM 704 C CA . GLN A 1 89 ? -10.774 4.570 7.986 1.00 96.19 89 GLN A CA 1
ATOM 705 C C . GLN A 1 89 ? -9.337 4.042 7.923 1.00 96.19 89 GLN A C 1
ATOM 707 O O . GLN A 1 89 ? -8.408 4.699 8.394 1.00 96.19 89 GLN A O 1
ATOM 712 N N . THR A 1 90 ? -9.160 2.872 7.308 1.00 97.81 90 THR A N 1
ATOM 713 C CA . THR A 1 90 ? -7.846 2.306 6.998 1.00 97.81 90 THR A CA 1
ATOM 714 C C . THR A 1 90 ? -7.705 2.080 5.500 1.00 97.81 90 THR A C 1
ATOM 716 O O . THR A 1 90 ? -8.543 1.416 4.890 1.00 97.81 90 THR A O 1
ATOM 719 N N . SER A 1 91 ? -6.620 2.598 4.927 1.00 97.75 91 SER A N 1
ATOM 720 C CA . SER A 1 91 ? -6.281 2.451 3.508 1.00 97.75 91 SER A CA 1
ATOM 721 C C . SER A 1 91 ? -4.940 1.739 3.321 1.00 97.75 91 SER A C 1
ATOM 723 O O . SER A 1 91 ? -4.073 1.770 4.197 1.00 97.75 91 SER A O 1
ATOM 725 N N . LEU A 1 92 ? -4.748 1.119 2.157 1.00 98.25 92 LEU A N 1
ATOM 726 C CA . LEU A 1 92 ? -3.497 0.478 1.744 1.00 98.25 92 LEU A CA 1
ATOM 727 C C . LEU A 1 92 ? -2.360 1.496 1.618 1.00 98.25 92 LEU A C 1
ATOM 729 O O . LEU A 1 92 ? -1.220 1.187 1.944 1.00 98.25 92 LEU A O 1
ATOM 733 N N . GLY A 1 93 ? -2.663 2.731 1.229 1.00 97.25 93 GLY A N 1
ATOM 734 C CA . GLY A 1 93 ? -1.671 3.791 1.223 1.00 97.25 93 GLY A CA 1
ATOM 735 C C . GLY A 1 93 ? -2.177 5.130 0.721 1.00 97.25 93 GLY A C 1
ATOM 736 O O . GLY A 1 93 ? -3.342 5.257 0.329 1.00 97.25 93 GLY A O 1
ATOM 737 N N . ARG A 1 94 ? -1.268 6.108 0.744 1.00 96.50 94 ARG A N 1
ATOM 738 C CA . ARG A 1 94 ? -1.469 7.462 0.222 1.00 96.50 94 ARG A CA 1
ATOM 739 C C . ARG A 1 94 ? -0.229 8.017 -0.487 1.00 96.50 94 ARG A C 1
ATOM 741 O O . ARG A 1 94 ? 0.893 7.681 -0.096 1.00 96.50 94 ARG A O 1
ATOM 748 N N . PRO A 1 95 ? -0.401 8.850 -1.531 1.00 96.25 95 PRO A N 1
ATOM 749 C CA . PRO A 1 95 ? 0.704 9.302 -2.368 1.00 96.25 95 PRO A CA 1
ATOM 750 C C . PRO A 1 95 ? 1.494 10.436 -1.711 1.00 96.25 95 PRO A C 1
ATOM 752 O O . PRO A 1 95 ? 1.153 11.602 -1.866 1.00 96.25 95 PRO A O 1
ATOM 755 N N . TRP A 1 96 ? 2.586 10.116 -1.010 1.00 93.81 96 TRP A N 1
ATOM 756 C CA . TRP A 1 96 ? 3.434 11.149 -0.396 1.00 93.81 96 TRP A CA 1
ATOM 757 C C . TRP A 1 96 ? 4.123 12.046 -1.439 1.00 93.81 96 TRP A C 1
ATOM 759 O O . TRP A 1 96 ? 4.326 13.238 -1.208 1.00 93.81 96 TRP A O 1
ATOM 769 N N . LYS A 1 97 ? 4.465 11.486 -2.607 1.00 94.94 97 LYS A N 1
ATOM 770 C CA . LYS A 1 97 ? 5.125 12.193 -3.715 1.00 94.94 97 LYS A CA 1
ATOM 771 C C . LYS A 1 97 ? 4.476 11.875 -5.062 1.00 94.94 97 LYS A C 1
ATOM 773 O O . LYS A 1 97 ? 3.724 10.908 -5.194 1.00 94.94 97 LYS A O 1
ATOM 778 N N . MET A 1 98 ? 4.761 12.718 -6.059 1.00 94.44 98 MET A N 1
ATOM 779 C CA . MET A 1 98 ? 4.037 12.779 -7.337 1.00 94.44 98 MET A CA 1
ATOM 780 C C . MET A 1 98 ? 4.031 11.453 -8.109 1.00 94.44 98 MET A C 1
ATOM 782 O O . MET A 1 98 ? 3.035 11.122 -8.746 1.00 94.44 98 MET A O 1
ATOM 786 N N . TYR A 1 99 ? 5.106 10.670 -8.040 1.00 96.25 99 TYR A N 1
ATOM 787 C CA . TYR A 1 99 ? 5.238 9.423 -8.791 1.00 96.25 99 TYR A CA 1
ATOM 788 C C . TYR A 1 99 ? 5.171 8.191 -7.897 1.00 96.25 99 TYR A C 1
ATOM 790 O O . TYR A 1 99 ? 5.722 7.157 -8.281 1.00 96.25 99 TYR A O 1
ATOM 798 N N . THR A 1 100 ? 4.503 8.286 -6.739 1.00 96.62 100 THR A N 1
ATOM 799 C CA . THR A 1 100 ? 4.428 7.207 -5.747 1.00 96.62 100 THR A CA 1
ATOM 800 C C . THR A 1 100 ? 4.180 5.843 -6.394 1.00 96.62 100 THR A C 1
ATOM 802 O O . THR A 1 100 ? 3.391 5.718 -7.338 1.00 96.62 100 THR A O 1
ATOM 805 N N . ARG A 1 101 ? 4.862 4.806 -5.911 1.00 97.69 101 ARG A N 1
ATOM 806 C CA . ARG A 1 101 ? 4.733 3.456 -6.460 1.00 97.69 101 ARG A CA 1
ATOM 807 C C . ARG A 1 101 ? 4.585 2.417 -5.365 1.00 97.69 101 ARG A C 1
ATOM 809 O O . ARG A 1 101 ? 5.513 2.176 -4.593 1.00 97.69 101 ARG A O 1
ATOM 816 N N . THR A 1 102 ? 3.429 1.764 -5.343 1.00 98.19 102 THR A N 1
ATOM 817 C CA . THR A 1 102 ? 3.122 0.712 -4.373 1.00 98.19 102 THR A CA 1
ATOM 818 C C . THR A 1 102 ? 2.368 -0.436 -5.027 1.00 98.19 102 THR A C 1
ATOM 820 O O . THR A 1 102 ? 1.395 -0.228 -5.752 1.00 98.19 102 THR A O 1
ATOM 823 N N . VAL A 1 103 ? 2.806 -1.660 -4.748 1.00 98.50 103 VAL A N 1
ATOM 824 C CA . VAL A 1 103 ? 2.178 -2.887 -5.245 1.00 98.50 103 VAL A CA 1
ATOM 825 C C . VAL A 1 103 ? 1.818 -3.782 -4.070 1.00 98.50 103 VAL A C 1
ATOM 827 O O . VAL A 1 103 ? 2.682 -4.126 -3.269 1.00 98.50 103 VA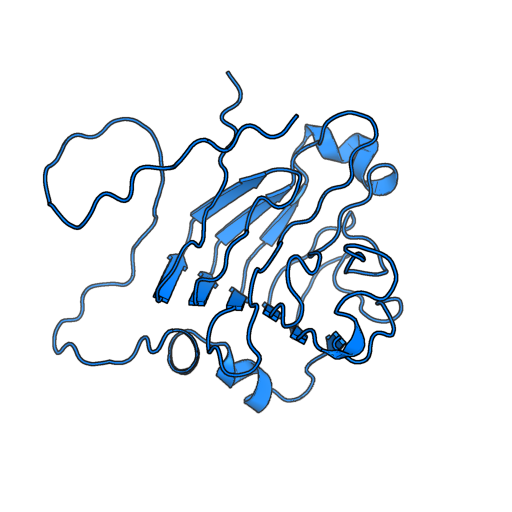L A O 1
ATOM 830 N N . ILE A 1 104 ? 0.548 -4.175 -3.980 1.00 98.62 104 ILE A N 1
ATOM 831 C CA . ILE A 1 104 ? 0.051 -5.138 -2.992 1.00 98.62 104 ILE A CA 1
ATOM 832 C C . ILE A 1 104 ? -0.375 -6.395 -3.740 1.00 98.62 104 ILE A C 1
ATOM 834 O O . ILE A 1 104 ? -1.362 -6.368 -4.478 1.00 98.62 104 ILE A O 1
ATOM 838 N N . MET A 1 105 ? 0.360 -7.492 -3.574 1.00 98.44 105 MET A N 1
ATOM 839 C CA . MET A 1 105 ? 0.112 -8.709 -4.341 1.00 98.44 105 MET A CA 1
ATOM 840 C C . MET A 1 105 ? 0.115 -9.982 -3.503 1.00 98.44 105 MET A C 1
ATOM 842 O O . MET A 1 105 ? 0.906 -10.138 -2.577 1.00 98.44 105 MET A O 1
ATOM 846 N N . GLU A 1 106 ? -0.782 -10.908 -3.837 1.00 98.44 106 GLU A N 1
ATOM 847 C CA . GLU A 1 106 ? -0.938 -12.220 -3.194 1.00 98.44 106 GLU A CA 1
ATOM 848 C C . GLU A 1 106 ? -1.221 -12.144 -1.682 1.00 98.44 106 GLU A C 1
ATOM 850 O O . GLU A 1 106 ? -1.102 -13.144 -0.970 1.00 98.44 106 GLU A O 1
ATOM 855 N N . CYS A 1 107 ? -1.611 -10.969 -1.182 1.00 98.69 107 CYS A N 1
ATOM 856 C CA . CYS A 1 107 ? -1.783 -10.691 0.237 1.00 98.69 107 CYS A CA 1
ATOM 857 C C . CYS A 1 107 ? -3.186 -11.044 0.728 1.00 98.69 107 CYS A C 1
ATOM 859 O O . CYS A 1 107 ? -4.159 -10.941 -0.016 1.00 98.69 107 CYS A O 1
ATOM 861 N N . THR A 1 108 ? -3.310 -11.379 2.011 1.00 98.81 108 THR A N 1
ATOM 862 C CA . THR A 1 108 ? -4.610 -11.488 2.685 1.00 98.81 108 THR A CA 1
ATOM 863 C C . THR A 1 108 ? -4.954 -10.161 3.357 1.00 98.81 108 THR A C 1
ATOM 865 O O . THR A 1 108 ? -4.235 -9.728 4.260 1.00 98.81 108 THR A O 1
ATOM 868 N N . LEU A 1 109 ? -6.051 -9.532 2.936 1.00 98.69 109 LEU A N 1
ATOM 869 C CA . LEU A 1 109 ? -6.527 -8.238 3.423 1.00 98.69 109 LEU A CA 1
ATOM 870 C C . LEU A 1 109 ? -7.734 -8.420 4.353 1.00 98.69 109 LEU A C 1
ATOM 872 O O . LEU A 1 109 ? -8.737 -9.028 3.968 1.00 98.69 109 LEU A O 1
ATOM 876 N N . GLY A 1 110 ? -7.642 -7.892 5.577 1.00 97.62 110 GLY A N 1
ATOM 877 C CA . GLY A 1 110 ? -8.753 -7.887 6.533 1.00 97.62 110 GLY A CA 1
ATOM 878 C C . GLY A 1 110 ? -9.928 -6.994 6.110 1.00 97.62 110 GLY A C 1
ATOM 879 O O . GLY A 1 110 ? -9.798 -6.135 5.244 1.00 97.62 110 GLY A O 1
ATOM 880 N N . ASP A 1 111 ? -11.080 -7.196 6.750 1.00 97.56 111 ASP A N 1
ATOM 881 C CA . ASP A 1 111 ? -12.375 -6.554 6.444 1.00 97.56 111 ASP A CA 1
ATOM 882 C C . ASP A 1 111 ? -12.397 -5.036 6.695 1.00 97.56 111 ASP A C 1
ATOM 884 O O . ASP A 1 111 ? -13.237 -4.319 6.164 1.00 97.56 111 ASP A O 1
ATOM 888 N N . PHE A 1 112 ? -11.457 -4.557 7.503 1.00 97.44 112 PHE A N 1
ATOM 889 C CA . PHE A 1 112 ? -11.288 -3.163 7.899 1.00 97.44 112 PHE A CA 1
ATOM 890 C C . PHE A 1 112 ? -10.637 -2.268 6.834 1.00 97.44 112 PHE A C 1
ATOM 892 O O . PHE A 1 112 ? -10.615 -1.044 6.991 1.00 97.44 112 PHE A O 1
ATOM 899 N N . ILE A 1 113 ? -10.084 -2.850 5.763 1.00 98.19 113 ILE A N 1
ATOM 900 C CA . ILE A 1 113 ? -9.580 -2.069 4.631 1.00 98.19 113 ILE A CA 1
ATOM 901 C C . ILE A 1 113 ? -10.772 -1.450 3.905 1.00 98.19 113 ILE A C 1
ATOM 903 O O . ILE A 1 113 ? -11.698 -2.146 3.488 1.00 98.19 113 ILE A O 1
ATOM 907 N N . GLN A 1 114 ? -10.746 -0.129 3.744 1.00 97.25 114 GLN A N 1
ATOM 908 C CA . GLN A 1 114 ? -11.832 0.603 3.104 1.00 97.25 114 GLN A CA 1
ATOM 909 C C . GLN A 1 114 ? -12.064 0.108 1.668 1.00 97.25 114 GLN A C 1
ATOM 911 O O . GLN A 1 114 ? -11.093 -0.158 0.958 1.00 97.25 114 GLN A O 1
ATOM 916 N N . PRO A 1 115 ? -13.320 0.042 1.182 1.00 97.88 115 PRO A N 1
ATOM 917 C CA . PRO A 1 115 ? -13.605 -0.411 -0.180 1.00 97.88 115 PRO A CA 1
ATOM 918 C C . PRO A 1 115 ? -12.874 0.390 -1.268 1.00 97.88 115 PRO A C 1
ATOM 920 O O . PRO A 1 115 ? -12.417 -0.204 -2.245 1.00 97.88 115 PRO A O 1
ATOM 923 N N . ALA A 1 116 ? -12.683 1.698 -1.048 1.00 97.75 116 ALA A N 1
ATOM 924 C CA . ALA A 1 116 ? -11.877 2.575 -1.903 1.00 97.75 116 ALA A CA 1
ATOM 925 C C . ALA A 1 116 ? -10.412 2.103 -2.035 1.00 97.75 116 ALA A C 1
ATOM 927 O O . ALA A 1 116 ? -9.776 2.313 -3.067 1.00 97.75 116 ALA A O 1
ATOM 928 N N . GLY A 1 117 ? -9.888 1.409 -1.019 1.00 97.81 117 GLY A N 1
ATOM 929 C CA . GLY A 1 117 ? -8.560 0.796 -0.965 1.00 97.81 117 GLY A CA 1
ATOM 930 C C . GLY A 1 117 ? -7.431 1.788 -0.712 1.00 97.81 117 GLY A C 1
ATOM 931 O O . GLY A 1 117 ? -6.589 1.545 0.147 1.00 97.81 117 GLY A O 1
ATOM 932 N N . TRP A 1 118 ? -7.431 2.915 -1.413 1.00 98.19 118 TRP A N 1
ATOM 933 C CA . TRP A 1 118 ? -6.384 3.934 -1.372 1.00 98.19 118 TRP A CA 1
ATOM 934 C C . TRP A 1 118 ? -6.981 5.279 -0.970 1.00 98.19 118 TRP A C 1
ATOM 936 O O . TRP A 1 118 ? -8.158 5.532 -1.227 1.00 98.19 118 TRP A O 1
ATOM 946 N N . MET A 1 119 ? -6.180 6.139 -0.339 1.00 96.31 119 MET A N 1
ATOM 947 C CA . MET A 1 119 ? -6.628 7.472 0.068 1.00 96.31 119 MET A CA 1
ATOM 948 C C . MET A 1 119 ? -5.777 8.572 -0.556 1.00 96.31 119 MET A C 1
ATOM 950 O O . MET A 1 119 ? -4.581 8.402 -0.797 1.00 96.31 119 MET A O 1
ATOM 954 N N . GLU A 1 120 ? -6.415 9.703 -0.820 1.00 96.38 120 GLU A N 1
ATOM 955 C CA . GLU A 1 120 ? -5.758 10.891 -1.351 1.00 96.38 120 GLU A CA 1
ATOM 956 C C . GLU A 1 120 ? -4.751 11.445 -0.335 1.00 96.38 120 GLU A C 1
ATOM 958 O O . GLU A 1 120 ? -4.949 11.360 0.881 1.00 96.38 120 GLU A O 1
ATOM 963 N N . TRP A 1 121 ? -3.670 12.040 -0.840 1.00 92.38 121 TRP A N 1
ATOM 964 C CA . TRP A 1 121 ? -2.775 12.853 -0.015 1.00 92.38 121 TRP A CA 1
ATOM 965 C C . TRP A 1 121 ? -3.329 14.266 0.144 1.00 92.38 121 TRP A C 1
ATOM 967 O O . TRP A 1 121 ? -3.501 14.752 1.258 1.00 92.38 121 TRP A O 1
ATOM 977 N N . ASN A 1 122 ? -3.637 14.906 -0.987 1.00 91.56 122 ASN A N 1
ATOM 978 C CA . ASN A 1 122 ? -4.255 16.222 -1.045 1.00 91.56 122 ASN A CA 1
ATOM 979 C C . ASN A 1 122 ? -5.033 16.376 -2.361 1.00 91.56 122 ASN A C 1
ATOM 981 O O . ASN A 1 122 ? -4.427 16.626 -3.407 1.00 91.56 122 ASN A O 1
ATOM 985 N N . ARG A 1 123 ? -6.365 16.235 -2.301 1.00 92.19 123 ARG A N 1
ATOM 986 C CA . ARG A 1 123 ? -7.269 16.345 -3.458 1.00 92.19 123 ARG A CA 1
ATOM 987 C C . ARG A 1 123 ? -6.745 15.503 -4.635 1.00 92.19 123 ARG A C 1
ATOM 989 O O . ARG A 1 123 ? -6.454 14.322 -4.481 1.00 92.19 123 ARG A O 1
ATOM 996 N N . ASN A 1 124 ? -6.512 16.145 -5.781 1.00 92.50 124 ASN A N 1
ATOM 997 C CA . ASN A 1 124 ? -6.120 15.500 -7.032 1.00 92.50 124 ASN A CA 1
ATOM 998 C C . ASN A 1 124 ? -4.601 15.302 -7.186 1.00 92.50 124 ASN A C 1
ATOM 1000 O O . ASN A 1 124 ? -4.131 14.939 -8.265 1.00 92.50 124 ASN A O 1
ATOM 1004 N N . PHE A 1 125 ? -3.807 15.552 -6.141 1.00 95.62 125 PHE A N 1
ATOM 1005 C CA . PHE A 1 125 ? -2.358 15.391 -6.209 1.00 95.62 125 PHE A CA 1
ATOM 1006 C C . PHE A 1 125 ? -1.960 13.942 -6.525 1.00 95.62 125 PHE A C 1
ATOM 1008 O O . PHE A 1 125 ? -2.421 13.004 -5.877 1.00 95.62 125 PHE A O 1
ATOM 1015 N N . ALA A 1 126 ? -1.058 13.779 -7.499 1.00 94.81 126 ALA A N 1
ATOM 1016 C CA . ALA A 1 126 ? -0.461 12.514 -7.934 1.00 94.81 126 ALA A CA 1
ATOM 1017 C C . ALA A 1 126 ? -1.418 11.458 -8.522 1.00 94.81 126 ALA A C 1
ATOM 1019 O O . ALA A 1 126 ? -0.937 10.431 -8.994 1.00 94.81 126 ALA A O 1
ATOM 1020 N N . LEU A 1 127 ? -2.739 11.675 -8.538 1.00 96.00 127 LEU A N 1
ATOM 1021 C CA . LEU A 1 127 ? -3.720 10.637 -8.903 1.00 96.00 127 LEU A CA 1
ATOM 1022 C C . LEU A 1 127 ? -3.550 10.111 -10.340 1.00 96.00 127 LEU A C 1
ATOM 1024 O O . LEU A 1 127 ? -3.830 8.941 -10.613 1.00 96.00 127 LEU A O 1
ATOM 1028 N N . ASP A 1 128 ? -3.030 10.951 -11.238 1.00 96.25 128 ASP A N 1
ATOM 1029 C CA . ASP A 1 128 ? -2.760 10.597 -12.635 1.00 96.25 128 ASP A CA 1
ATOM 1030 C C . ASP A 1 128 ? -1.377 9.987 -12.882 1.00 96.25 128 ASP A C 1
ATOM 1032 O O . ASP A 1 128 ? -1.164 9.313 -13.892 1.00 96.25 128 ASP A O 1
ATOM 1036 N N . THR A 1 129 ? -0.428 10.244 -11.984 1.00 96.44 129 THR A N 1
ATOM 1037 C CA . THR A 1 129 ? 0.999 9.931 -12.157 1.00 96.44 129 THR A CA 1
ATOM 1038 C C . THR A 1 129 ? 1.482 8.800 -11.255 1.00 96.44 129 THR A C 1
ATOM 1040 O O . THR A 1 129 ? 2.518 8.190 -11.537 1.00 96.44 129 THR A O 1
ATOM 1043 N N . LEU A 1 130 ? 0.743 8.505 -10.184 1.00 97.25 130 LEU A N 1
ATOM 1044 C CA . LEU A 1 130 ? 1.027 7.414 -9.266 1.00 97.25 130 LEU A CA 1
ATOM 1045 C C . LEU A 1 130 ? 0.935 6.043 -9.945 1.00 97.25 130 LEU A C 1
ATOM 1047 O O . LEU A 1 130 ? 0.331 5.868 -11.001 1.00 97.25 130 LEU A O 1
ATOM 1051 N N . CYS A 1 131 ? 1.531 5.041 -9.310 1.00 97.81 131 CYS A N 1
ATOM 1052 C CA . CYS A 1 131 ? 1.475 3.653 -9.738 1.00 97.81 131 CYS A CA 1
ATOM 1053 C C . CYS A 1 131 ? 1.050 2.773 -8.562 1.00 97.81 131 CYS A C 1
ATOM 1055 O O . CYS A 1 131 ? 1.889 2.254 -7.821 1.00 97.81 131 CYS A O 1
ATOM 1057 N N . TYR A 1 132 ? -0.263 2.607 -8.401 1.00 98.50 132 TYR A N 1
ATOM 1058 C CA . TYR A 1 132 ? -0.841 1.671 -7.440 1.00 98.50 132 TYR A CA 1
ATOM 1059 C C . TYR A 1 132 ? -1.351 0.424 -8.134 1.00 98.50 132 TYR A C 1
ATOM 1061 O O . TYR A 1 132 ? -2.073 0.500 -9.132 1.00 98.50 132 TYR A O 1
ATOM 1069 N N . ARG A 1 133 ? -0.934 -0.733 -7.625 1.00 98.50 133 ARG A N 1
ATOM 1070 C CA . ARG A 1 133 ? -1.258 -2.031 -8.210 1.00 98.50 133 ARG A CA 1
ATOM 1071 C C . ARG A 1 133 ? -1.746 -3.006 -7.152 1.00 98.50 133 ARG A C 1
ATOM 1073 O O . ARG A 1 133 ? -1.162 -3.110 -6.075 1.00 98.50 133 ARG A O 1
ATOM 1080 N N . GLU A 1 134 ? -2.785 -3.755 -7.499 1.00 98.75 134 GLU A N 1
ATOM 1081 C CA . GLU A 1 134 ? -3.256 -4.913 -6.737 1.00 98.75 134 GLU A CA 1
ATOM 1082 C C . GLU A 1 134 ? -3.238 -6.158 -7.630 1.00 98.75 134 GLU A C 1
ATOM 1084 O O . GLU A 1 134 ? -3.642 -6.082 -8.790 1.00 98.75 134 GLU A O 1
ATOM 1089 N N . TYR A 1 135 ? -2.778 -7.299 -7.109 1.00 98.69 135 TYR A N 1
ATOM 1090 C CA . TYR A 1 135 ? -2.745 -8.568 -7.850 1.00 98.69 135 TYR A CA 1
ATOM 1091 C C . TYR A 1 135 ? -3.069 -9.752 -6.939 1.00 98.69 135 TYR A C 1
ATOM 1093 O O . TYR A 1 135 ? -2.406 -9.940 -5.925 1.00 98.69 135 TYR A O 1
ATOM 1101 N N . ALA A 1 136 ? -4.055 -10.575 -7.305 1.00 98.25 136 ALA A N 1
ATOM 1102 C CA . ALA A 1 136 ? -4.376 -11.841 -6.628 1.00 98.25 136 ALA A CA 1
ATOM 1103 C C . ALA A 1 136 ? -4.480 -11.761 -5.083 1.00 98.25 136 ALA A C 1
ATOM 1105 O O . ALA A 1 136 ? -4.140 -12.711 -4.373 1.00 98.25 136 ALA A O 1
ATOM 1106 N N . ASN A 1 137 ? -4.939 -10.623 -4.551 1.00 98.62 137 ASN A N 1
ATOM 1107 C CA . ASN A 1 137 ? -5.186 -10.460 -3.120 1.00 98.62 137 ASN A CA 1
ATOM 1108 C C . ASN A 1 137 ? -6.416 -11.275 -2.693 1.00 98.62 137 ASN A C 1
ATOM 1110 O O . ASN A 1 137 ? -7.323 -11.535 -3.482 1.00 98.62 137 ASN A O 1
ATOM 1114 N N . ARG A 1 138 ? -6.439 -11.687 -1.427 1.00 98.44 138 ARG A N 1
ATOM 1115 C CA . ARG A 1 138 ? -7.438 -12.581 -0.830 1.00 98.44 138 ARG A CA 1
ATOM 1116 C C . ARG A 1 138 ? -8.018 -11.976 0.444 1.00 98.44 138 ARG A C 1
ATOM 1118 O O . ARG A 1 138 ? -7.438 -11.070 1.035 1.00 98.44 138 ARG A O 1
ATOM 1125 N N . GLY A 1 139 ? -9.129 -12.533 0.911 1.00 97.94 139 GLY A N 1
ATOM 1126 C CA . GLY A 1 139 ? -9.777 -12.117 2.153 1.00 97.94 139 GLY A CA 1
ATOM 1127 C C . GLY A 1 139 ? -10.828 -11.016 1.965 1.00 97.94 139 GLY A C 1
ATOM 1128 O O . GLY A 1 139 ? -11.020 -10.511 0.858 1.00 97.94 139 GLY A O 1
ATOM 1129 N N . PRO A 1 140 ? -11.538 -10.659 3.044 1.00 97.56 140 PRO A N 1
ATOM 1130 C CA . PRO A 1 140 ? -12.715 -9.792 2.977 1.00 97.56 140 PRO A CA 1
ATOM 1131 C C . PRO A 1 140 ? -12.422 -8.361 2.496 1.00 97.56 140 PRO A C 1
ATOM 1133 O O . PRO A 1 140 ? -13.289 -7.743 1.886 1.00 97.56 140 PRO A O 1
ATOM 1136 N N . GLY A 1 141 ? -11.206 -7.840 2.701 1.00 97.69 141 GLY A N 1
ATOM 1137 C CA . GLY A 1 141 ? -10.798 -6.513 2.214 1.00 97.69 141 GLY A CA 1
ATOM 1138 C C . GLY A 1 141 ? -10.284 -6.480 0.770 1.00 97.69 141 GLY A C 1
ATOM 1139 O O . GLY A 1 141 ? -9.923 -5.414 0.265 1.00 97.69 141 GLY A O 1
ATOM 1140 N N . ALA A 1 142 ? -10.204 -7.628 0.089 1.00 97.88 142 ALA A N 1
ATOM 1141 C CA . ALA A 1 142 ? -9.561 -7.738 -1.223 1.00 97.88 142 ALA A CA 1
ATOM 1142 C C . ALA A 1 142 ? -10.470 -7.446 -2.422 1.00 97.88 142 ALA A C 1
ATOM 1144 O O . ALA A 1 142 ? -9.974 -7.366 -3.543 1.00 97.88 142 ALA A O 1
ATOM 1145 N N . ALA A 1 143 ? -11.776 -7.263 -2.216 1.00 97.94 143 ALA A N 1
ATOM 1146 C CA . ALA A 1 143 ? -12.694 -6.928 -3.301 1.00 97.94 143 ALA A CA 1
ATOM 1147 C C . ALA A 1 143 ? -12.330 -5.575 -3.938 1.00 97.94 143 ALA A C 1
ATOM 1149 O O . ALA A 1 143 ? -12.275 -4.558 -3.248 1.00 97.94 143 ALA A O 1
ATOM 1150 N N . THR A 1 144 ? -12.129 -5.556 -5.259 1.00 98.25 144 THR A N 1
ATOM 1151 C CA . THR A 1 144 ? -11.664 -4.368 -5.995 1.00 98.25 144 THR A CA 1
ATOM 1152 C C . THR A 1 144 ? -12.773 -3.587 -6.709 1.00 98.25 144 THR A C 1
ATOM 1154 O O . THR A 1 144 ? -12.517 -2.513 -7.244 1.00 98.25 144 THR A O 1
ATOM 1157 N N . SER A 1 145 ? -14.020 -4.067 -6.686 1.00 97.56 145 SER A N 1
ATOM 1158 C CA . SER A 1 145 ? -15.147 -3.485 -7.441 1.00 97.56 145 SER A CA 1
ATOM 1159 C C . SER A 1 145 ? -15.543 -2.062 -7.031 1.00 97.56 145 SER A C 1
ATOM 1161 O O . SER A 1 145 ? -16.233 -1.383 -7.784 1.00 97.56 145 SER A O 1
ATOM 1163 N N . ARG A 1 146 ? -15.124 -1.608 -5.844 1.00 97.81 146 ARG A N 1
ATOM 1164 C CA . ARG A 1 146 ? -15.380 -0.254 -5.316 1.00 97.81 146 ARG A CA 1
ATOM 1165 C C . ARG A 1 146 ? -14.099 0.538 -5.056 1.00 97.81 146 ARG A C 1
ATOM 1167 O O . ARG A 1 146 ? -14.106 1.472 -4.254 1.00 97.81 146 ARG A O 1
ATOM 1174 N N . ARG A 1 147 ? -12.992 0.129 -5.675 1.00 98.25 147 ARG A N 1
ATOM 1175 C CA . ARG A 1 147 ? -11.722 0.846 -5.571 1.00 98.25 147 ARG A CA 1
ATOM 1176 C C . ARG A 1 147 ? -11.825 2.201 -6.257 1.00 98.25 147 ARG A C 1
ATOM 1178 O O . ARG A 1 147 ? -12.696 2.432 -7.091 1.00 98.25 147 ARG A O 1
ATOM 1185 N N . VAL A 1 148 ? -10.925 3.095 -5.877 1.00 97.69 148 VAL A N 1
ATOM 1186 C CA . VAL A 1 148 ? -10.773 4.408 -6.508 1.00 97.69 148 VAL A CA 1
ATOM 1187 C C . VAL A 1 148 ? -10.622 4.302 -8.030 1.00 97.69 148 VAL A C 1
ATOM 1189 O O . VAL A 1 148 ? -9.953 3.403 -8.536 1.00 97.69 148 VAL A O 1
ATOM 1192 N N . ASN A 1 149 ? -11.205 5.252 -8.763 1.00 97.31 149 ASN A N 1
ATOM 1193 C CA . ASN A 1 149 ? -11.112 5.332 -10.224 1.00 97.31 149 ASN A CA 1
ATOM 1194 C C . ASN A 1 149 ? -10.007 6.307 -10.669 1.00 97.31 149 ASN A C 1
ATOM 1196 O O . ASN A 1 149 ? -10.240 7.223 -11.455 1.00 97.31 149 ASN A O 1
ATOM 1200 N N . TRP A 1 150 ? -8.813 6.177 -10.090 1.00 98.00 150 TRP A N 1
ATOM 1201 C CA . TRP A 1 150 ? -7.671 7.024 -10.439 1.00 98.00 150 TRP A CA 1
ATOM 1202 C C . TRP A 1 150 ? -6.920 6.441 -11.629 1.00 98.00 150 TRP A C 1
ATOM 1204 O O . TRP A 1 150 ? -6.678 5.236 -11.671 1.00 98.00 150 TRP A O 1
ATOM 1214 N N . LYS A 1 151 ? -6.454 7.290 -12.548 1.00 97.62 151 LYS A N 1
ATOM 1215 C CA . LYS A 1 151 ? -5.672 6.851 -13.714 1.00 97.62 151 LYS A CA 1
ATOM 1216 C C . LYS A 1 151 ? -4.389 6.104 -13.323 1.00 97.62 151 LYS A C 1
ATOM 1218 O O . LYS A 1 151 ? -3.965 5.194 -14.034 1.00 97.62 151 LYS A O 1
ATOM 1223 N N . GLY A 1 152 ? -3.783 6.452 -12.187 1.00 96.81 152 GLY A N 1
ATOM 1224 C CA . GLY A 1 152 ? -2.608 5.768 -11.653 1.00 96.81 152 GLY A CA 1
ATOM 1225 C C . GLY A 1 152 ? -2.885 4.417 -10.972 1.00 96.81 152 GLY A C 1
ATOM 1226 O O . GLY A 1 152 ? -1.946 3.647 -10.732 1.00 96.81 152 GLY A O 1
ATOM 1227 N N . TYR A 1 153 ? -4.145 4.094 -10.664 1.00 98.44 153 TYR A N 1
ATOM 1228 C CA . TYR A 1 153 ? -4.549 2.830 -10.045 1.00 98.44 153 TYR A CA 1
ATOM 1229 C C . TYR A 1 153 ? -4.894 1.774 -11.104 1.00 98.44 153 TYR A C 1
ATOM 1231 O O . TYR A 1 153 ? -5.515 2.070 -12.120 1.00 98.44 153 TYR A O 1
ATOM 1239 N N . LYS A 1 154 ? -4.496 0.519 -10.870 1.00 98.25 154 LYS A N 1
ATOM 1240 C CA . LYS A 1 154 ? -4.835 -0.603 -11.754 1.00 98.25 154 LYS A CA 1
ATOM 1241 C C . LYS A 1 154 ? -4.828 -1.934 -11.004 1.00 98.25 154 LYS A C 1
ATOM 1243 O O . LYS A 1 154 ? -3.864 -2.255 -10.309 1.00 98.25 154 LYS A O 1
ATOM 1248 N N . VAL A 1 155 ? -5.850 -2.757 -11.231 1.00 98.38 155 VAL A N 1
ATOM 1249 C CA . VAL A 1 155 ? -5.817 -4.184 -10.877 1.00 98.38 155 VAL A CA 1
ATOM 1250 C C . VAL A 1 155 ? -5.039 -4.927 -11.958 1.00 98.38 155 VAL A C 1
ATOM 1252 O O . VAL A 1 155 ? -5.388 -4.871 -13.137 1.00 98.38 155 VAL A O 1
ATOM 1255 N N . ILE A 1 156 ? -3.963 -5.607 -11.575 1.00 98.12 156 ILE A N 1
ATOM 1256 C CA . ILE A 1 156 ? -3.196 -6.435 -12.502 1.00 98.12 156 ILE A CA 1
ATOM 1257 C C . ILE A 1 156 ? -3.975 -7.730 -12.733 1.00 98.12 156 ILE A C 1
ATOM 1259 O O . ILE A 1 156 ? -4.311 -8.442 -11.789 1.00 98.12 156 ILE A O 1
ATOM 1263 N N . THR A 1 157 ? -4.230 -8.052 -13.997 1.00 96.56 157 THR A N 1
ATOM 1264 C CA . THR A 1 157 ? -4.845 -9.321 -14.421 1.00 96.56 157 THR A CA 1
ATOM 1265 C C . THR A 1 157 ? -3.843 -10.240 -15.119 1.00 96.56 157 THR A C 1
ATOM 1267 O O . THR A 1 157 ? -3.969 -11.459 -15.055 1.00 96.56 157 THR A O 1
ATOM 1270 N N . ASN A 1 158 ? -2.808 -9.672 -15.745 1.00 96.69 158 ASN A N 1
ATOM 1271 C CA . ASN A 1 158 ? -1.756 -10.427 -16.415 1.00 96.69 158 ASN A CA 1
ATOM 1272 C C . ASN A 1 158 ? -0.645 -10.818 -15.428 1.00 96.69 158 ASN A C 1
ATOM 1274 O O . ASN A 1 158 ? 0.056 -9.960 -14.888 1.00 96.69 158 ASN A O 1
ATOM 1278 N N . ARG A 1 159 ? -0.424 -12.124 -15.254 1.00 95.00 159 ARG A N 1
ATOM 1279 C CA . ARG A 1 159 ? 0.648 -12.660 -14.405 1.00 95.00 159 ARG A CA 1
ATOM 1280 C C . ARG A 1 159 ? 2.039 -12.141 -14.790 1.00 95.00 159 ARG A C 1
ATOM 1282 O O . ARG A 1 159 ? 2.847 -11.892 -13.903 1.00 95.00 159 ARG A O 1
ATOM 1289 N N . ASN A 1 160 ? 2.319 -11.931 -16.077 1.00 95.25 160 ASN A N 1
ATOM 1290 C CA . ASN A 1 160 ? 3.629 -11.456 -16.540 1.00 95.25 160 ASN A CA 1
ATOM 1291 C C . ASN A 1 160 ? 3.939 -10.023 -16.083 1.00 95.25 160 ASN A C 1
ATOM 1293 O O . ASN A 1 160 ? 5.102 -9.695 -15.857 1.00 95.25 160 ASN A O 1
ATOM 1297 N N . GLU A 1 161 ? 2.911 -9.188 -15.896 1.00 95.69 161 GLU A N 1
ATOM 1298 C CA . GLU A 1 161 ? 3.062 -7.858 -15.294 1.00 95.69 161 GLU A CA 1
ATOM 1299 C C . GLU A 1 161 ? 3.366 -7.977 -13.795 1.00 95.69 161 GLU A C 1
ATOM 1301 O O . GLU A 1 161 ? 4.269 -7.308 -13.300 1.00 95.69 161 GLU A O 1
ATOM 1306 N N . ALA A 1 162 ? 2.684 -8.881 -13.080 1.00 95.31 162 ALA A N 1
ATOM 1307 C CA . ALA A 1 162 ? 2.946 -9.131 -11.661 1.00 95.31 162 ALA A CA 1
ATOM 1308 C C . ALA A 1 162 ? 4.367 -9.673 -11.405 1.00 95.31 162 ALA A C 1
ATOM 1310 O O . ALA A 1 162 ? 5.003 -9.294 -10.421 1.00 95.31 162 ALA A O 1
ATOM 1311 N N . LEU A 1 163 ? 4.900 -10.507 -12.309 1.00 95.06 163 LEU A N 1
ATOM 1312 C CA . LEU A 1 163 ? 6.255 -11.063 -12.198 1.00 95.06 163 LEU A CA 1
ATOM 1313 C C . LEU A 1 163 ? 7.345 -9.982 -12.118 1.00 95.06 163 LEU A C 1
ATOM 1315 O O . LEU A 1 163 ? 8.344 -10.194 -11.430 1.00 95.06 163 LEU A O 1
ATOM 1319 N N . GLN A 1 164 ? 7.132 -8.811 -12.728 1.00 94.62 164 GLN A N 1
ATOM 1320 C CA . GLN A 1 164 ? 8.073 -7.682 -12.676 1.00 94.62 164 GLN A CA 1
ATOM 1321 C C . GLN A 1 164 ? 8.267 -7.114 -11.262 1.00 94.62 164 GLN A C 1
ATOM 1323 O O . GLN A 1 164 ? 9.264 -6.449 -10.998 1.00 94.62 164 GLN A O 1
ATOM 1328 N N . PHE A 1 165 ? 7.337 -7.382 -10.343 1.00 94.75 165 PHE A N 1
ATOM 1329 C CA . PHE A 1 165 ? 7.399 -6.911 -8.958 1.00 94.75 165 PHE A CA 1
ATOM 1330 C C . PHE A 1 165 ? 7.952 -7.961 -7.986 1.00 94.75 165 PHE A C 1
ATOM 1332 O O . PHE A 1 165 ? 8.030 -7.714 -6.785 1.00 94.75 165 PHE A O 1
ATOM 1339 N N . THR A 1 166 ? 8.339 -9.144 -8.471 1.00 93.88 166 THR A N 1
ATOM 1340 C CA . THR A 1 166 ? 8.941 -10.186 -7.625 1.00 93.88 166 THR A CA 1
ATOM 1341 C C . THR A 1 166 ? 10.400 -9.871 -7.284 1.00 93.88 166 THR A C 1
ATOM 1343 O O . THR A 1 166 ? 11.028 -9.015 -7.906 1.00 93.88 166 THR A O 1
ATOM 1346 N N . ALA A 1 167 ? 10.961 -10.573 -6.292 1.00 89.31 167 ALA A N 1
ATOM 1347 C CA . ALA A 1 167 ? 12.313 -10.319 -5.783 1.00 89.31 167 ALA A CA 1
ATOM 1348 C C . ALA A 1 167 ? 13.402 -10.286 -6.871 1.00 89.31 167 ALA A C 1
ATOM 1350 O O . ALA A 1 167 ? 14.279 -9.425 -6.833 1.00 89.31 167 ALA A O 1
ATOM 1351 N N . GLY A 1 168 ? 13.338 -11.194 -7.851 1.00 87.19 168 GLY A N 1
ATOM 1352 C CA . GLY A 1 168 ? 14.331 -11.264 -8.924 1.00 87.19 168 GLY A CA 1
ATOM 1353 C C . GLY A 1 168 ? 14.393 -9.962 -9.734 1.00 87.19 168 GLY A C 1
ATOM 1354 O O . GLY A 1 168 ? 15.416 -9.285 -9.678 1.00 87.19 168 GLY A O 1
ATOM 1355 N N . PRO A 1 169 ? 13.315 -9.575 -10.444 1.00 89.94 169 PRO A N 1
ATOM 1356 C CA . PRO A 1 169 ? 13.306 -8.362 -11.262 1.00 89.94 169 PRO A CA 1
ATOM 1357 C C . PRO A 1 169 ? 13.307 -7.054 -10.458 1.00 89.94 169 PRO A C 1
ATOM 1359 O O . PRO A 1 169 ? 13.969 -6.101 -10.857 1.00 89.94 169 PRO A O 1
ATOM 1362 N N . PHE A 1 170 ? 12.583 -6.985 -9.334 1.00 88.12 170 PHE A N 1
ATOM 1363 C CA . PHE A 1 170 ? 12.297 -5.708 -8.670 1.00 88.12 170 PHE A CA 1
ATOM 1364 C C . PHE A 1 170 ? 13.456 -5.179 -7.820 1.00 88.12 170 PHE A C 1
ATOM 1366 O O . PHE A 1 170 ? 13.833 -4.020 -7.957 1.00 88.12 170 PHE A O 1
ATOM 1373 N N . ILE A 1 171 ? 14.043 -6.022 -6.964 1.00 85.19 171 ILE A N 1
ATOM 1374 C CA . ILE A 1 171 ? 15.195 -5.658 -6.112 1.00 85.19 171 ILE A CA 1
ATOM 1375 C C . ILE A 1 171 ? 16.521 -6.197 -6.664 1.00 85.19 171 ILE A C 1
ATOM 1377 O O . ILE A 1 171 ? 17.537 -6.148 -5.975 1.00 85.19 171 ILE A O 1
ATOM 1381 N N . GLN A 1 172 ? 16.518 -6.715 -7.900 1.00 80.25 172 GLN A N 1
ATOM 1382 C CA . GLN A 1 172 ? 17.676 -7.346 -8.544 1.00 80.25 172 GLN A CA 1
ATOM 1383 C C . GLN A 1 172 ? 18.277 -8.482 -7.697 1.00 80.25 172 GLN A C 1
ATOM 1385 O O . GLN A 1 172 ? 19.492 -8.660 -7.644 1.00 80.25 172 GLN A O 1
ATOM 1390 N N . GLY A 1 173 ? 17.426 -9.280 -7.039 1.00 57.78 173 GLY A N 1
ATOM 1391 C CA . GLY A 1 173 ? 17.841 -10.325 -6.090 1.00 57.78 173 GLY A CA 1
ATOM 1392 C C . GLY A 1 173 ? 18.675 -11.475 -6.679 1.00 57.78 173 GLY A C 1
ATOM 1393 O O . GLY A 1 173 ? 19.060 -12.373 -5.938 1.00 57.78 173 GLY A O 1
ATOM 1394 N N . ASN A 1 174 ? 18.956 -11.446 -7.987 1.00 50.72 174 ASN A N 1
ATOM 1395 C CA . ASN A 1 174 ? 19.756 -12.431 -8.719 1.00 50.72 174 ASN A CA 1
ATOM 1396 C C . ASN A 1 174 ? 21.155 -11.924 -9.131 1.00 50.72 174 ASN A C 1
ATOM 1398 O O . ASN A 1 174 ? 21.840 -12.599 -9.900 1.00 50.72 174 ASN A O 1
ATOM 1402 N N . LEU A 1 175 ? 21.609 -10.761 -8.653 1.00 40.09 175 LEU A N 1
ATOM 1403 C CA . LEU A 1 175 ? 22.965 -10.283 -8.939 1.00 40.09 175 LEU A CA 1
ATOM 1404 C C . LEU A 1 175 ? 24.014 -11.020 -8.086 1.00 40.09 175 LEU A C 1
ATOM 1406 O O . LEU A 1 175 ? 24.385 -10.581 -7.006 1.00 40.09 175 LEU A O 1
ATOM 1410 N N . GLY A 1 176 ? 24.478 -12.155 -8.619 1.00 39.22 176 GLY A N 1
ATOM 1411 C CA . GLY A 1 176 ? 25.824 -12.706 -8.440 1.00 39.22 176 GLY A CA 1
ATOM 1412 C C . GLY A 1 176 ? 26.269 -13.044 -7.016 1.00 39.22 176 GLY A C 1
ATOM 1413 O O . GLY A 1 176 ? 26.972 -12.270 -6.378 1.00 39.22 176 GLY A O 1
ATOM 1414 N N . SER A 1 177 ? 26.000 -14.265 -6.557 1.00 33.09 177 SER A N 1
ATOM 1415 C CA . SER A 1 177 ? 26.861 -14.935 -5.576 1.00 33.09 177 SER A CA 1
ATOM 1416 C C . SER A 1 177 ? 26.763 -16.443 -5.760 1.00 33.09 177 SER A C 1
ATOM 1418 O O . SER A 1 177 ? 25.728 -17.051 -5.507 1.00 33.09 177 SER A O 1
ATOM 1420 N N . THR A 1 178 ? 27.878 -17.062 -6.125 1.00 32.22 178 THR A N 1
ATOM 1421 C CA . THR A 1 178 ? 28.213 -18.482 -5.934 1.00 32.22 178 THR A CA 1
ATOM 1422 C C . THR A 1 178 ? 28.270 -18.880 -4.449 1.00 32.22 178 THR A C 1
ATOM 1424 O O . THR A 1 178 ? 29.044 -19.740 -4.048 1.00 32.22 178 THR A O 1
ATOM 1427 N N . CYS A 1 179 ? 27.438 -18.280 -3.604 1.00 31.42 179 CYS A N 1
ATOM 1428 C CA . CYS A 1 179 ? 27.310 -18.633 -2.207 1.00 31.42 179 CYS A CA 1
ATOM 1429 C C . CYS A 1 179 ? 25.823 -18.663 -1.886 1.00 31.42 179 CYS A C 1
ATOM 1431 O O . CYS A 1 179 ? 25.141 -17.638 -1.881 1.00 31.42 179 CYS A O 1
ATOM 1433 N N . ALA A 1 180 ? 25.322 -19.874 -1.671 1.00 34.41 180 ALA A N 1
ATOM 1434 C CA . ALA A 1 180 ? 24.020 -20.144 -1.103 1.00 34.41 180 ALA A CA 1
ATOM 1435 C C . ALA A 1 180 ? 23.965 -19.607 0.337 1.00 34.41 180 ALA A C 1
ATOM 1437 O O . ALA A 1 180 ? 23.976 -20.370 1.299 1.00 34.41 180 ALA A O 1
ATOM 1438 N N . THR A 1 181 ? 23.899 -18.289 0.510 1.00 35.41 181 THR A N 1
ATOM 1439 C CA . THR A 1 181 ? 23.555 -17.701 1.800 1.00 35.41 181 THR A CA 1
ATOM 1440 C C . THR A 1 181 ? 22.041 -17.643 1.856 1.00 35.41 181 THR A C 1
ATOM 1442 O O . THR A 1 181 ? 21.392 -16.793 1.250 1.00 35.41 181 THR A O 1
ATOM 1445 N N . ALA A 1 182 ? 21.486 -18.645 2.531 1.00 33.81 182 ALA A N 1
ATOM 1446 C CA . ALA A 1 182 ? 20.090 -18.767 2.899 1.00 33.81 182 ALA A CA 1
ATOM 1447 C C . ALA A 1 182 ? 19.434 -17.396 3.139 1.00 33.81 182 ALA A C 1
ATOM 1449 O O . ALA A 1 182 ? 19.802 -16.672 4.061 1.00 33.81 182 ALA A O 1
ATOM 1450 N N . PHE A 1 183 ? 18.418 -17.065 2.337 1.00 34.81 183 PHE A N 1
ATOM 1451 C CA . PHE A 1 183 ? 17.525 -15.929 2.565 1.00 34.81 183 PHE A CA 1
ATOM 1452 C C . PHE A 1 183 ? 16.694 -16.150 3.848 1.00 34.81 183 PHE A C 1
ATOM 1454 O O . PHE A 1 183 ? 15.494 -16.432 3.800 1.00 34.81 183 PHE A O 1
ATOM 1461 N N . ARG A 1 184 ? 17.337 -16.028 5.012 1.00 34.91 184 ARG A N 1
ATOM 1462 C CA . ARG A 1 184 ? 16.732 -15.768 6.321 1.00 34.91 184 ARG A CA 1
ATOM 1463 C C . ARG A 1 184 ? 17.281 -14.431 6.801 1.00 34.91 184 ARG A C 1
ATOM 1465 O O . ARG A 1 184 ? 18.296 -14.391 7.479 1.00 34.91 184 ARG A O 1
ATOM 1472 N N . TYR A 1 185 ? 16.579 -13.349 6.487 1.00 36.53 185 TYR A N 1
ATOM 1473 C CA . TYR A 1 185 ? 16.789 -12.083 7.180 1.00 36.53 185 TYR A CA 1
ATOM 1474 C C . TYR A 1 185 ? 15.445 -11.560 7.672 1.00 36.53 185 TYR A C 1
ATOM 1476 O O . TYR A 1 185 ? 14.639 -11.012 6.923 1.00 36.53 185 TYR A O 1
ATOM 1484 N N . CYS A 1 186 ? 15.222 -11.803 8.962 1.00 26.09 186 CYS A N 1
ATOM 1485 C CA . CYS A 1 186 ? 14.330 -11.024 9.795 1.00 26.09 186 CYS A CA 1
ATOM 1486 C C . CYS A 1 186 ? 15.172 -9.851 10.308 1.00 26.09 186 CYS A C 1
ATOM 1488 O O . CYS A 1 186 ? 16.123 -10.072 11.055 1.00 26.09 186 CYS A O 1
ATOM 1490 N N . VAL A 1 187 ? 14.849 -8.613 9.931 1.00 30.50 187 VAL A N 1
ATOM 1491 C CA . VAL A 1 187 ? 15.273 -7.459 10.738 1.00 30.50 187 VAL A CA 1
ATOM 1492 C C . VAL A 1 187 ? 14.271 -7.367 11.884 1.00 30.50 187 VAL A C 1
ATOM 1494 O O . VAL A 1 187 ? 13.390 -6.511 11.911 1.00 30.50 187 VAL A O 1
ATOM 1497 N N . SER A 1 188 ? 14.337 -8.328 12.804 1.00 24.69 188 SER A N 1
ATOM 1498 C CA . SER A 1 188 ? 13.678 -8.210 14.095 1.00 24.69 188 SER A CA 1
ATOM 1499 C C . SER A 1 188 ? 14.472 -7.197 14.903 1.00 24.69 188 SER A C 1
ATOM 1501 O O . SER A 1 188 ? 15.483 -7.542 15.508 1.00 24.69 188 SER A O 1
ATOM 1503 N N . PHE A 1 189 ? 14.006 -5.950 14.941 1.00 23.81 189 PHE A N 1
ATOM 1504 C CA . PHE A 1 189 ? 14.288 -5.083 16.081 1.00 23.81 189 PHE A CA 1
ATOM 1505 C C . PHE A 1 189 ? 13.526 -5.653 17.285 1.00 23.81 189 PHE A C 1
ATOM 1507 O O . PHE A 1 189 ? 12.422 -5.232 17.619 1.00 23.81 189 PHE A O 1
ATOM 1514 N N . VAL A 1 190 ? 14.113 -6.668 17.914 1.00 27.12 190 VAL A N 1
ATOM 1515 C CA . VAL A 1 190 ? 13.926 -6.927 19.336 1.00 27.12 190 VAL A CA 1
ATOM 1516 C C . VAL A 1 190 ? 15.228 -6.475 19.970 1.00 27.12 190 VAL A C 1
ATOM 1518 O O . VAL A 1 190 ? 16.305 -6.944 19.608 1.00 27.12 190 VAL A O 1
ATOM 1521 N N . SER A 1 191 ? 15.115 -5.479 20.843 1.00 31.83 191 SER A N 1
ATOM 1522 C CA . SER A 1 191 ? 16.211 -5.007 21.678 1.00 31.83 191 SER A CA 1
ATOM 1523 C C . SER A 1 191 ? 16.946 -6.194 22.305 1.00 31.83 191 SER A C 1
ATOM 1525 O O . SER A 1 191 ? 16.304 -7.109 22.817 1.00 31.83 191 SER A O 1
ATOM 1527 N N . SER A 1 192 ? 18.277 -6.093 22.316 1.00 30.03 192 SER A N 1
ATOM 1528 C CA . SER A 1 192 ? 19.224 -6.906 23.092 1.00 30.03 192 SER A CA 1
ATOM 1529 C C . SER A 1 192 ? 19.765 -8.173 22.412 1.00 30.03 192 SER A C 1
ATOM 1531 O O . SER A 1 192 ? 19.412 -9.293 22.763 1.00 30.03 192 SER A O 1
ATOM 1533 N N . CYS A 1 193 ? 20.753 -7.994 21.532 1.00 23.33 193 CYS A N 1
ATOM 1534 C CA . CYS A 1 193 ? 21.927 -8.869 21.511 1.00 23.33 193 CYS A CA 1
ATOM 1535 C C . CYS A 1 193 ? 23.113 -8.136 20.877 1.00 23.33 193 CYS A C 1
ATOM 1537 O O . CYS A 1 193 ? 23.077 -7.746 19.713 1.00 23.33 193 CYS A O 1
ATOM 1539 N N . PHE A 1 194 ? 24.154 -7.923 21.680 1.00 30.11 194 PHE A N 1
ATOM 1540 C CA . PHE A 1 194 ? 25.473 -7.519 21.216 1.00 30.11 194 PHE A CA 1
ATOM 1541 C C . PHE A 1 194 ? 25.997 -8.571 20.236 1.00 30.11 194 PHE A C 1
ATOM 1543 O O . PHE A 1 194 ? 26.121 -9.728 20.619 1.00 30.11 194 PHE A O 1
ATOM 1550 N N . LEU A 1 195 ? 26.359 -8.164 19.019 1.00 28.66 195 LEU A N 1
ATOM 1551 C CA . LEU A 1 195 ? 27.582 -8.619 18.356 1.00 28.66 195 LEU A CA 1
ATOM 1552 C C . LEU A 1 195 ? 27.877 -7.751 17.130 1.00 28.66 195 LEU A C 1
ATOM 1554 O O . LEU A 1 195 ? 27.031 -7.498 16.276 1.00 28.66 195 LEU A O 1
ATOM 1558 N N . ASN A 1 196 ? 29.114 -7.265 17.123 1.00 28.83 196 ASN A N 1
ATOM 1559 C CA . ASN A 1 196 ? 29.737 -6.421 16.119 1.00 28.83 196 ASN A CA 1
ATOM 1560 C C . ASN A 1 196 ? 29.664 -7.037 14.720 1.00 28.83 196 ASN A C 1
ATOM 1562 O O . ASN A 1 196 ? 30.193 -8.125 14.529 1.00 28.83 196 ASN A O 1
ATOM 1566 N N . LEU A 1 197 ? 29.158 -6.281 13.743 1.00 27.02 197 LEU A N 1
ATOM 1567 C CA . LEU A 1 197 ? 29.679 -6.244 12.371 1.00 27.02 197 LEU A CA 1
ATOM 1568 C C . LEU A 1 197 ? 29.202 -4.949 11.693 1.00 27.02 197 LEU A C 1
ATOM 1570 O O . LEU A 1 197 ? 28.012 -4.705 11.511 1.00 27.02 197 LEU A O 1
ATOM 1574 N N . LYS A 1 198 ? 30.174 -4.084 11.385 1.00 26.02 198 LYS A N 1
ATOM 1575 C CA . LYS A 1 198 ? 30.027 -2.790 10.708 1.00 26.02 198 LYS A CA 1
ATOM 1576 C C . LYS A 1 198 ? 29.436 -2.977 9.311 1.00 26.02 198 LYS A C 1
ATOM 1578 O O . LYS A 1 198 ? 30.121 -3.592 8.512 1.00 26.02 198 LYS A O 1
ATOM 1583 N N . TRP A 1 199 ? 28.298 -2.343 9.010 1.00 26.00 199 TRP A N 1
ATOM 1584 C CA . TRP A 1 199 ? 28.050 -1.614 7.753 1.00 26.00 199 TRP A CA 1
ATOM 1585 C C . TRP A 1 199 ? 27.029 -0.479 8.010 1.00 26.00 199 TRP A C 1
ATOM 1587 O O . TRP A 1 199 ? 25.952 -0.703 8.549 1.00 26.00 199 TRP A O 1
ATOM 1597 N N . TYR A 1 200 ? 27.486 0.740 7.702 1.00 27.09 200 TYR A N 1
ATOM 1598 C CA . TYR A 1 200 ? 26.920 2.100 7.761 1.00 27.09 200 TYR A CA 1
ATOM 1599 C C . TYR A 1 200 ? 25.635 2.410 8.557 1.00 27.09 200 TYR A C 1
ATOM 1601 O O . TYR A 1 200 ? 24.506 2.199 8.124 1.00 27.09 200 TYR A O 1
ATOM 1609 N N . TYR A 1 201 ? 25.874 3.093 9.682 1.00 22.98 201 TYR A N 1
ATOM 1610 C CA . TYR A 1 201 ? 24.965 3.991 10.395 1.00 22.98 201 TYR A CA 1
ATOM 1611 C C . TYR A 1 201 ? 24.551 5.160 9.480 1.00 22.98 201 TYR A C 1
ATOM 1613 O O . TYR A 1 201 ? 25.412 5.917 9.032 1.00 22.98 201 TYR A O 1
ATOM 1621 N N . ILE A 1 202 ? 23.252 5.356 9.255 1.00 28.09 202 ILE A N 1
ATOM 1622 C CA . ILE A 1 202 ? 22.704 6.674 8.908 1.00 28.09 202 ILE A CA 1
ATOM 1623 C C . ILE A 1 202 ? 21.950 7.138 10.159 1.00 28.09 202 ILE A C 1
ATOM 1625 O O . ILE A 1 202 ? 20.985 6.473 10.546 1.00 28.09 202 ILE A O 1
ATOM 1629 N N . PRO A 1 203 ? 22.385 8.208 10.847 1.00 27.53 203 PRO A N 1
ATOM 1630 C CA . PRO A 1 203 ? 21.667 8.706 12.009 1.00 27.53 203 PRO A CA 1
ATOM 1631 C C . PRO A 1 203 ? 20.274 9.168 11.573 1.00 27.53 203 PRO A C 1
ATOM 1633 O O . PRO A 1 203 ? 20.118 9.979 10.659 1.00 27.53 203 PRO A O 1
ATOM 1636 N N . VAL A 1 204 ? 19.251 8.6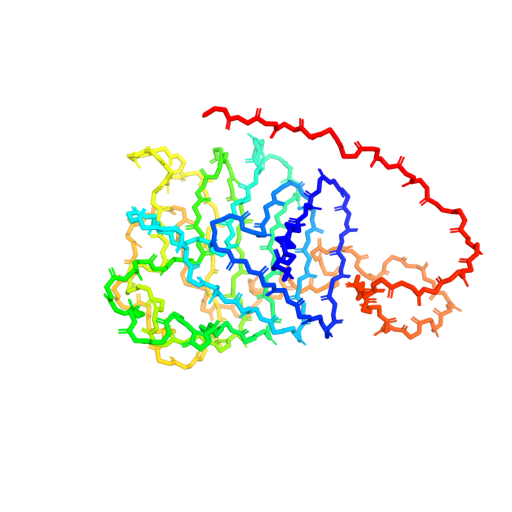16 12.224 1.00 32.25 204 VAL A N 1
ATOM 1637 C CA . VAL A 1 204 ? 17.866 9.064 12.092 1.00 32.25 204 VAL A CA 1
ATOM 1638 C C . VAL A 1 204 ? 17.806 10.500 12.604 1.00 32.25 204 VAL A C 1
ATOM 1640 O O . VAL A 1 204 ? 17.843 10.739 13.808 1.00 32.25 204 VAL A O 1
ATOM 1643 N N . LEU A 1 205 ? 17.723 11.460 11.684 1.00 26.16 205 LEU A N 1
ATOM 1644 C CA . LEU A 1 205 ? 17.272 12.808 12.000 1.00 26.16 205 LEU A CA 1
ATOM 1645 C C . LEU A 1 205 ? 15.815 12.709 12.456 1.00 26.16 205 LEU A C 1
ATOM 1647 O O . LEU A 1 205 ? 14.907 12.388 11.685 1.00 26.16 205 LEU A O 1
ATOM 1651 N N . GLN A 1 206 ? 15.625 12.941 13.748 1.00 23.94 206 GLN A N 1
ATOM 1652 C CA . GLN A 1 206 ? 14.340 13.140 14.389 1.00 23.94 206 GLN A CA 1
ATOM 1653 C C . GLN A 1 206 ? 13.741 14.442 13.849 1.00 23.94 206 GLN A C 1
ATOM 1655 O O . GLN A 1 206 ? 13.999 15.518 14.369 1.00 23.94 206 GLN A O 1
ATOM 1660 N N . LEU A 1 207 ? 12.973 14.350 12.764 1.00 24.09 207 LEU A N 1
ATOM 1661 C CA . LEU A 1 207 ? 12.056 15.420 12.389 1.00 24.09 207 LEU A CA 1
ATOM 1662 C C . LEU A 1 207 ? 10.819 15.289 13.281 1.00 24.09 207 LEU A C 1
ATOM 1664 O O . LEU A 1 207 ? 9.916 14.484 13.029 1.00 24.09 207 LEU A O 1
ATOM 1668 N N . GLU A 1 208 ? 10.840 16.039 14.380 1.00 25.14 208 GLU A N 1
ATOM 1669 C CA . GLU A 1 208 ? 9.627 16.558 15.001 1.00 25.14 208 GLU A CA 1
ATOM 1670 C C . GLU A 1 208 ? 8.952 17.473 13.975 1.00 25.14 208 GLU A C 1
ATOM 1672 O O . GLU A 1 208 ? 9.589 18.345 13.390 1.00 25.14 208 GLU A O 1
ATOM 1677 N N . GLN A 1 209 ? 7.681 17.218 13.691 1.00 27.62 209 GLN A N 1
ATOM 1678 C CA . GLN A 1 209 ? 6.818 18.214 13.073 1.00 27.62 209 GLN A CA 1
ATOM 1679 C C . GLN A 1 209 ? 5.675 18.453 14.051 1.00 27.62 209 GLN A C 1
ATOM 1681 O O . GLN A 1 209 ? 5.062 17.486 14.520 1.00 27.62 209 GLN A O 1
ATOM 1686 N N . GLU A 1 210 ? 5.515 19.733 14.383 1.00 28.66 210 GLU A N 1
ATOM 1687 C CA . GLU A 1 210 ? 4.375 20.354 15.061 1.00 28.66 210 GLU A CA 1
ATOM 1688 C C . GLU A 1 210 ? 3.033 19.976 14.414 1.00 28.66 210 GLU A C 1
ATOM 1690 O O . GLU A 1 210 ? 2.999 19.741 13.180 1.00 28.66 210 GLU A O 1
#

Radius of gyration: 17.08 Å; chains: 1; bounding box: 45×40×44 Å

Foldseek 3Di:
DDDAQADEQAEAFEEAEQEEQEHFAASAEYWYLYEHEPYEYEHEDDPPPDAGESHAYADADLPDLTAYEYEAYEYYYDPRCVVCLQVHAYAPHEHNYQQYEYEYENYEYEQSHDLQRYDYPDPCRNLQRYAYEYYNYDYNNRDNPSHDPGNNYDYDPDVVVVVCSDPCNRNVVVPDDPDPPDPDDHPPPPDDDDDDDDDDDDDPDPDDDD